Protein AF-A0A2V6YDG3-F1 (afdb_monomer)

Foldseek 3Di:
DEFKDKDFDDDPDDPFFQAKFKDKQNAGQDPGQRDPRRIDIHQLLLDDFAKIWIKMWTAGPVRDIDIDDIDIDGRDYDPDQPAEFEEELPQEDLPFPRRDPNHHHNALVSVQAPDEAQYEYEYHEEHELGANDHPYAYHSRRGYEYEYDPPDAYEDANHVPQERYEQAQQRERYEYERHEYENHQAEPHEHYHNHEHYEYENYEFENHHELVYQHEPYEAENYEHYEYEHYEQEHAYA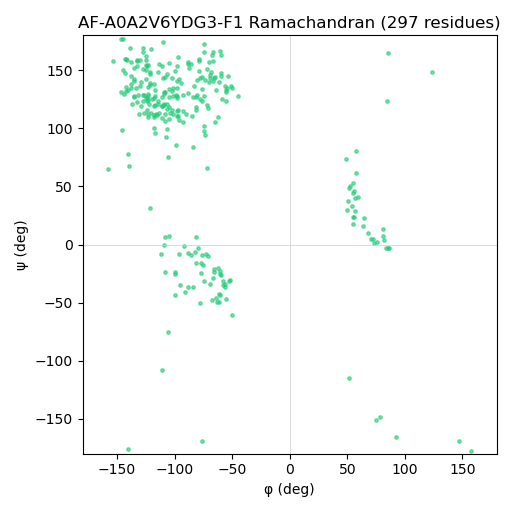LVSLGYENYEHWQNYESYEYYQYEFEAGNNYPYYFYDPDPPRDDYYSYYYDNYHYYHPSPD

Secondary structure (DSSP, 8-state):
--SEEEEEE-----TTEEEEEEEETTEE-SSPB-SSSEEEEEEGGGS-SEEEEEEEEEEETTS-EEEPPPEEEEE---S--S-EEEEETTT--TTS-SSSGGG-BS-HHHHHHH--TT-EEEEESEEET--B--SS---SSS-EEEEEPTT---EEE-TT-SEEEEE-TT--SEEEES-EEEEESSEEEEEETT--S-EEES-EEEEE--SSS---SEEEES--S-EEES-EEEEESBTTTTB--SEEEETT--S-EEES-EEEEESS-SEEES-SSTTPPP--S-EEES-EEE-S---

Nearest PDB structures (foldseek):
  4ozy-assembly1_A  TM=6.813E-01  e=6.724E-04  Pseudomonas syringae pv. tomato str. DC3000
  4nk6-assembly1_A  TM=6.281E-01  e=6.772E-03  Pseudomonas syringae pv. tomato str. DC3000
  2yn3-assembly1_C  TM=6.218E-01  e=1.652E-01  Salmonella enterica subsp. enterica serovar Typhimurium str. LT2
  2yn5-assembly1_B  TM=5.979E-01  e=2.330E-01  Salmonella enterica subsp. enterica serovar Typhimurium str. LT2
  6k0s-assembly1_A  TM=2.169E-01  e=4.143E-03  Paenibacillus glycanilyticus

pLDDT: mean 92.83, std 8.23, range [50.31, 98.88]

Radius of gyration: 19.82 Å; Cα contacts (8 Å, |Δi|>4): 959; chains: 1; bounding box: 55×36×58 Å

Sequence (299 aa):
MTGAVTLSAEVPAEPGLIGVQFKVDGYPVEALDTAIPYEIQWSAASAANGEHTVTAEARYTSGAVIQSAPLHVTVANPSTFNRTLYVDAANGDDVFDGLSPSTAWRTLDRANQSVVTGDTVVLRGTFTGQRIAPNASGTAATPIKFTSSPGTTAVLDGGSTGVAALLDRGRSYIVIERLQIQNVPGYAIEMTDGAHHNVVRDSYLTRSGTAQIYGHAVRITRASDNLAEGNQMIDIGDERANSGDSVWIADGASRNRVLDNRLTNGGHSLIQVGGDQPDDADVIGNVVANNVLSNRWAT

Mean predicted aligned error: 5.74 Å

Structure (mmCIF, N/CA/C/O backbone):
data_AF-A0A2V6YDG3-F1
#
_entry.id   AF-A0A2V6YDG3-F1
#
loop_
_atom_site.group_PDB
_atom_site.id
_atom_site.type_symbol
_atom_site.label_atom_id
_atom_site.label_alt_id
_atom_site.label_comp_id
_atom_site.label_asym_id
_atom_site.label_entity_id
_atom_site.label_seq_id
_atom_site.pdbx_PDB_ins_code
_atom_site.Cartn_x
_atom_site.Cartn_y
_atom_site.Cartn_z
_atom_site.occupancy
_atom_site.B_iso_or_equiv
_atom_site.auth_seq_id
_atom_site.auth_comp_id
_atom_site.auth_asym_id
_atom_site.auth_atom_id
_atom_site.pdbx_PDB_model_num
ATOM 1 N N . MET A 1 1 ? 4.480 13.812 16.230 1.00 61.97 1 MET A N 1
ATOM 2 C CA . MET A 1 1 ? 4.541 12.375 16.545 1.00 61.97 1 MET A CA 1
ATOM 3 C C . MET A 1 1 ? 5.158 11.641 15.373 1.00 61.97 1 MET A C 1
ATOM 5 O O . MET A 1 1 ? 4.908 12.005 14.229 1.00 61.97 1 MET A O 1
ATOM 9 N N . THR A 1 2 ? 5.981 10.648 15.680 1.00 62.22 2 THR A N 1
ATOM 10 C CA . THR A 1 2 ? 6.678 9.774 14.731 1.00 62.22 2 THR A CA 1
ATOM 11 C C . THR A 1 2 ? 6.548 8.349 15.235 1.00 62.22 2 THR A C 1
ATOM 13 O O . THR A 1 2 ? 6.720 8.128 16.432 1.00 62.22 2 THR A O 1
ATOM 16 N N . GLY A 1 3 ? 6.349 7.391 14.337 1.00 67.25 3 GLY A N 1
ATOM 17 C CA . GLY A 1 3 ? 6.419 5.977 14.684 1.00 67.25 3 GLY A CA 1
ATOM 18 C C . GLY A 1 3 ? 5.217 5.447 15.472 1.00 67.25 3 GLY A C 1
ATOM 19 O O . GLY A 1 3 ? 4.102 5.926 15.281 1.00 67.25 3 GLY A O 1
ATOM 20 N N . ALA A 1 4 ? 5.435 4.427 16.310 1.00 75.19 4 ALA A N 1
ATOM 21 C CA . ALA A 1 4 ? 4.386 3.830 17.135 1.00 75.19 4 ALA A CA 1
ATOM 22 C C . ALA A 1 4 ? 4.027 4.754 18.309 1.00 75.19 4 ALA A C 1
ATOM 24 O O . ALA A 1 4 ? 4.907 5.200 19.047 1.00 75.19 4 ALA A O 1
ATOM 25 N N . VAL A 1 5 ? 2.739 5.038 18.467 1.00 83.69 5 VAL A N 1
ATOM 26 C CA . VAL A 1 5 ? 2.178 5.882 19.521 1.00 83.69 5 VAL A CA 1
ATOM 27 C C . VAL A 1 5 ? 1.151 5.059 20.287 1.00 83.69 5 VAL A C 1
ATOM 29 O O . VAL A 1 5 ? 0.197 4.559 19.692 1.00 83.69 5 VAL A O 1
ATOM 32 N N . THR A 1 6 ? 1.315 4.953 21.606 1.00 90.31 6 THR A N 1
ATOM 33 C CA . THR A 1 6 ? 0.266 4.401 22.468 1.00 90.31 6 THR A CA 1
ATOM 34 C C . THR A 1 6 ? -0.874 5.407 22.566 1.00 90.31 6 THR A C 1
ATOM 36 O O . THR A 1 6 ? -0.670 6.531 23.032 1.00 90.31 6 THR A O 1
ATOM 39 N N . LEU A 1 7 ? -2.068 5.007 22.139 1.00 92.50 7 LEU A N 1
ATOM 40 C CA . LEU A 1 7 ? -3.300 5.733 22.428 1.00 92.50 7 LEU A CA 1
ATOM 41 C C . LEU A 1 7 ? -3.959 5.060 23.624 1.00 92.50 7 LEU A C 1
ATOM 43 O O . LEU A 1 7 ? -4.173 3.854 23.582 1.00 92.50 7 LEU A O 1
ATOM 47 N N . SER A 1 8 ? -4.272 5.826 24.666 1.00 94.50 8 SER A N 1
ATOM 48 C CA . SER A 1 8 ? -4.940 5.322 25.864 1.00 94.50 8 SER A CA 1
ATOM 49 C C . SER A 1 8 ? -6.218 6.101 26.154 1.00 94.50 8 SER A C 1
ATOM 51 O O . SER A 1 8 ? -6.344 7.280 25.807 1.00 94.50 8 SER A O 1
ATOM 53 N N . ALA A 1 9 ? -7.186 5.427 26.771 1.00 94.88 9 ALA A N 1
ATOM 54 C CA . ALA A 1 9 ? -8.435 6.035 27.201 1.00 94.88 9 ALA A CA 1
ATOM 55 C C . ALA A 1 9 ? -8.796 5.574 28.613 1.00 94.88 9 ALA A C 1
ATOM 57 O O . ALA A 1 9 ? -8.903 4.381 28.895 1.00 94.88 9 ALA A O 1
ATOM 58 N N . GLU A 1 10 ? -9.048 6.533 29.498 1.00 92.31 10 GLU A N 1
ATOM 59 C CA . GLU A 1 10 ? -9.620 6.254 30.809 1.00 92.31 10 GLU A CA 1
ATOM 60 C C . GLU A 1 10 ? -11.142 6.320 30.710 1.00 92.31 10 GLU A C 1
ATOM 62 O O . GLU A 1 10 ? -11.724 7.384 30.488 1.00 92.31 10 GLU A O 1
ATOM 67 N N . VAL A 1 11 ? -11.791 5.168 30.869 1.00 89.75 11 VAL A N 1
ATOM 68 C CA . VAL A 1 11 ? -13.251 5.068 30.907 1.00 89.75 11 VAL A CA 1
ATOM 69 C C . VAL A 1 11 ? -13.660 4.600 32.301 1.00 89.75 11 VAL A C 1
ATOM 71 O O . VAL A 1 11 ? -13.221 3.524 32.719 1.00 89.75 11 VAL A O 1
ATOM 74 N N . PRO A 1 12 ? -14.474 5.377 33.042 1.00 85.19 12 PRO A N 1
ATOM 75 C CA . PRO A 1 12 ? -15.022 4.932 34.317 1.00 85.19 12 PRO A CA 1
ATOM 76 C C . PRO A 1 12 ? -15.736 3.588 34.166 1.00 85.19 12 PRO A C 1
ATOM 78 O O . PRO A 1 12 ? -16.351 3.309 33.135 1.00 85.19 12 PRO A O 1
ATOM 81 N N . ALA A 1 13 ? -15.650 2.744 35.193 1.00 79.56 13 ALA A N 1
ATOM 82 C CA . ALA A 1 13 ? -16.345 1.465 35.189 1.00 79.56 13 ALA A CA 1
ATOM 83 C C . ALA A 1 13 ? -17.863 1.702 35.187 1.00 79.56 13 ALA A C 1
ATOM 85 O O . ALA A 1 13 ? -18.441 2.062 36.209 1.00 79.56 13 ALA A O 1
ATOM 86 N N . GLU A 1 14 ? -18.493 1.478 34.037 1.00 84.62 14 GLU A N 1
ATOM 87 C CA . GLU A 1 14 ? -19.918 1.708 33.815 1.00 84.62 14 GLU A CA 1
ATOM 88 C C . GLU A 1 14 ? -20.601 0.417 33.333 1.00 84.62 14 GLU A C 1
ATOM 90 O O . GLU A 1 14 ? -20.067 -0.277 32.457 1.00 84.62 14 GLU A O 1
ATOM 95 N N . PRO A 1 15 ? -21.787 0.063 33.865 1.00 88.81 15 PRO A N 1
ATOM 96 C CA . PRO A 1 15 ? -22.533 -1.100 33.404 1.00 88.81 15 PRO A CA 1
ATOM 97 C C . PRO A 1 15 ? -22.803 -1.062 31.895 1.00 88.81 15 PRO A C 1
ATOM 99 O O . PRO A 1 15 ? -23.279 -0.068 31.350 1.00 88.81 15 PRO A O 1
ATOM 102 N N . GLY A 1 16 ? -22.545 -2.183 31.220 1.00 91.25 16 GLY A N 1
ATOM 103 C CA . GLY A 1 16 ? -22.833 -2.338 29.794 1.00 91.25 16 GLY A CA 1
ATOM 104 C C . GLY A 1 16 ? -21.785 -1.748 28.850 1.00 91.25 16 GLY A C 1
ATOM 105 O O . GLY A 1 16 ? -22.010 -1.807 27.646 1.00 91.25 16 GLY A O 1
ATOM 106 N N . LEU A 1 17 ? -20.660 -1.216 29.342 1.00 94.62 17 LEU A N 1
ATOM 107 C CA . LEU A 1 17 ? -19.505 -0.883 28.500 1.00 94.62 17 LEU A CA 1
ATOM 108 C C . LEU A 1 17 ? -19.003 -2.152 27.788 1.00 94.62 17 LEU A C 1
ATOM 110 O O . LEU A 1 17 ? -18.721 -3.154 28.443 1.00 94.62 17 LEU A O 1
ATOM 114 N N . ILE A 1 18 ? -18.909 -2.112 26.457 1.00 94.88 18 ILE A N 1
ATOM 115 C CA . ILE A 1 18 ? -18.394 -3.228 25.643 1.00 94.88 18 ILE A CA 1
ATOM 116 C C . ILE A 1 18 ? -16.934 -3.037 25.231 1.00 94.88 18 ILE A C 1
ATOM 118 O O . ILE A 1 18 ? -16.259 -4.021 24.953 1.00 94.88 18 ILE A O 1
ATOM 122 N N . GLY A 1 19 ? -16.450 -1.795 25.186 1.00 95.12 19 GLY A N 1
ATOM 123 C CA . GLY A 1 19 ? -15.073 -1.480 24.822 1.00 95.12 19 GLY A CA 1
ATOM 124 C C . GLY A 1 19 ? -14.898 -0.052 24.313 1.00 95.12 19 GLY A C 1
ATOM 125 O O . GLY A 1 19 ? -15.857 0.729 24.258 1.00 95.12 19 GLY A O 1
ATOM 126 N N . VAL A 1 20 ? -13.669 0.268 23.917 1.00 96.81 20 VAL A N 1
ATOM 127 C CA . VAL A 1 20 ? -13.254 1.574 23.401 1.00 96.81 20 VAL A CA 1
ATOM 128 C C . VAL A 1 20 ? -12.779 1.447 21.960 1.00 96.81 20 VAL A C 1
ATOM 130 O O . VAL A 1 20 ? -11.922 0.634 21.633 1.00 96.81 20 VAL A O 1
ATOM 133 N N . GLN A 1 21 ? -13.333 2.268 21.072 1.00 95.94 21 GLN A N 1
ATOM 134 C CA . GLN A 1 21 ? -12.860 2.392 19.699 1.00 95.94 21 GLN A CA 1
ATOM 135 C C . GLN A 1 21 ? -12.020 3.661 19.570 1.00 95.94 21 GLN A C 1
ATOM 137 O O . GLN A 1 21 ? -12.552 4.770 19.627 1.00 95.94 21 GLN A O 1
ATOM 142 N N . PHE A 1 22 ? -10.721 3.503 19.339 1.00 95.31 22 PHE A N 1
ATOM 143 C CA . PHE A 1 22 ? -9.842 4.619 18.998 1.00 95.31 22 PHE A CA 1
ATOM 144 C C . PHE A 1 22 ? -9.968 4.980 17.521 1.00 95.31 22 PHE A C 1
ATOM 146 O O . PHE A 1 22 ? -10.097 4.099 16.658 1.00 95.31 22 PHE A O 1
ATOM 153 N N . LYS A 1 23 ? -9.932 6.285 17.241 1.00 93.44 23 LYS A N 1
ATOM 154 C CA . LYS A 1 23 ? -10.082 6.853 15.905 1.00 93.44 23 LYS A CA 1
ATOM 155 C C . LYS A 1 23 ? -9.054 7.946 15.634 1.00 93.44 23 LYS A C 1
ATOM 157 O O . LYS A 1 23 ? -8.790 8.775 16.503 1.00 93.44 23 LYS A O 1
ATOM 162 N N . VAL A 1 24 ? -8.555 7.986 14.402 1.00 91.56 24 VAL A N 1
ATOM 163 C CA . VAL A 1 24 ? -7.717 9.061 13.850 1.00 91.56 24 VAL A CA 1
ATOM 164 C C . VAL A 1 24 ? -8.456 9.654 12.656 1.00 91.56 24 VAL A C 1
ATOM 166 O O . VAL A 1 24 ? -8.893 8.924 11.770 1.00 91.56 24 VAL A O 1
ATOM 169 N N . ASP A 1 25 ? -8.660 10.968 12.676 1.00 90.75 25 ASP A N 1
ATOM 170 C CA . ASP A 1 25 ? -9.441 11.733 11.694 1.00 90.75 25 ASP A CA 1
ATOM 171 C C . ASP A 1 25 ? -10.864 11.190 11.493 1.00 90.75 25 ASP A C 1
ATOM 173 O O . ASP A 1 25 ? -11.435 11.228 10.407 1.00 90.75 25 ASP A O 1
ATOM 177 N N . GLY A 1 26 ? -11.443 10.657 12.573 1.00 89.75 26 GLY A N 1
ATOM 178 C CA . GLY A 1 26 ? -12.771 10.040 12.574 1.00 89.75 26 GLY A CA 1
ATOM 179 C C . GLY A 1 26 ? -12.799 8.576 12.119 1.00 89.75 26 GLY A C 1
ATOM 180 O O . GLY A 1 26 ? -13.853 7.939 12.214 1.00 89.75 26 GLY A O 1
ATOM 181 N N . TYR A 1 27 ? -11.665 8.007 11.701 1.00 88.94 27 TYR A N 1
ATOM 182 C CA . TYR A 1 27 ? -11.571 6.638 11.193 1.00 88.94 27 TYR A CA 1
ATOM 183 C C . TYR A 1 27 ? -11.014 5.663 12.241 1.00 88.94 27 TYR A C 1
ATOM 185 O O . TYR A 1 27 ? -10.021 5.995 12.890 1.00 88.94 27 TYR A O 1
ATOM 193 N N . PRO A 1 28 ? -11.615 4.467 12.419 1.00 89.94 28 PRO A N 1
ATOM 194 C CA . PRO A 1 28 ? -11.104 3.439 13.327 1.00 89.94 28 PRO A CA 1
ATOM 195 C C . PRO A 1 28 ? -9.645 3.071 13.036 1.00 89.94 28 PRO A C 1
ATOM 197 O O . PRO A 1 28 ? -9.286 2.873 11.878 1.00 89.94 28 PRO A O 1
ATOM 200 N N . VAL A 1 29 ? -8.826 2.970 14.086 1.00 86.25 29 VAL A N 1
ATOM 201 C CA . VAL A 1 29 ? -7.403 2.599 13.966 1.00 86.25 29 VAL A CA 1
ATOM 202 C C . VAL A 1 29 ? -7.185 1.090 14.073 1.00 86.25 29 VAL A C 1
ATOM 204 O O . VAL A 1 29 ? -6.382 0.542 13.332 1.00 86.25 29 VAL A O 1
ATOM 207 N N . GLU A 1 30 ? -7.901 0.434 14.986 1.00 85.56 30 GLU A N 1
ATOM 208 C CA . GLU A 1 30 ? -7.879 -1.017 15.206 1.00 85.56 30 GLU A CA 1
ATOM 209 C C . GLU A 1 30 ? -9.301 -1.526 15.485 1.00 85.56 30 GLU A C 1
ATOM 211 O O . GLU A 1 30 ? -10.275 -0.770 15.397 1.00 85.56 30 GLU A O 1
ATOM 216 N N . ALA A 1 31 ? -9.447 -2.819 15.783 1.00 87.00 31 ALA A N 1
ATOM 217 C CA . ALA A 1 31 ? -10.701 -3.359 16.295 1.00 87.00 31 ALA A CA 1
ATOM 218 C C . ALA A 1 31 ? -11.089 -2.697 17.631 1.00 87.00 31 ALA A C 1
ATOM 220 O O . ALA A 1 31 ? -10.283 -2.019 18.266 1.00 87.00 31 ALA A O 1
ATOM 221 N N . LEU A 1 32 ? -12.340 -2.899 18.050 1.00 91.69 32 LEU A N 1
ATOM 222 C CA . LEU A 1 32 ? -12.809 -2.447 19.356 1.00 91.69 32 LEU A CA 1
ATOM 223 C C . LEU A 1 32 ? -11.909 -3.024 20.458 1.00 91.69 32 LEU A C 1
ATOM 225 O O . LEU A 1 32 ? -11.785 -4.244 20.561 1.00 91.69 32 LEU A O 1
ATOM 229 N N . ASP A 1 33 ? -11.325 -2.159 21.283 1.00 94.88 33 ASP A N 1
ATOM 230 C CA . ASP A 1 33 ? -10.518 -2.582 22.419 1.00 94.88 33 ASP A CA 1
ATOM 231 C C . ASP A 1 33 ? -11.429 -2.941 23.594 1.00 94.88 33 ASP A C 1
ATOM 233 O O . ASP A 1 33 ? -12.174 -2.106 24.114 1.00 94.88 33 ASP A O 1
ATOM 237 N N . THR A 1 34 ? -11.403 -4.210 23.988 1.00 94.19 34 THR A N 1
ATOM 238 C CA . THR A 1 34 ? -12.245 -4.760 25.054 1.00 94.19 34 THR A CA 1
ATOM 239 C C . THR A 1 34 ? -11.453 -5.075 26.325 1.00 94.19 34 THR A C 1
ATOM 241 O O . THR A 1 34 ? -12.002 -5.699 27.234 1.00 94.19 34 THR A O 1
ATOM 244 N N . ALA A 1 35 ? -10.166 -4.714 26.392 1.00 91.56 35 ALA A N 1
ATOM 245 C CA . ALA A 1 35 ? -9.286 -5.024 27.515 1.00 91.56 35 ALA A CA 1
ATOM 246 C C . ALA A 1 35 ? -8.932 -3.764 28.319 1.00 91.56 35 ALA A C 1
ATOM 248 O O . ALA A 1 35 ? -8.749 -2.689 27.770 1.00 91.56 35 ALA A O 1
ATOM 249 N N . ILE A 1 36 ? -8.834 -3.902 29.645 1.00 89.31 36 ILE A N 1
ATOM 250 C CA . ILE A 1 36 ? -8.393 -2.824 30.542 1.00 89.31 36 ILE A CA 1
ATOM 251 C C . ILE A 1 36 ? -6.928 -3.103 30.936 1.00 89.31 36 ILE A C 1
ATOM 253 O O . ILE A 1 36 ? -6.650 -4.225 31.373 1.00 89.31 36 ILE A O 1
ATOM 257 N N . PRO A 1 37 ? -6.002 -2.124 30.858 1.00 93.31 37 PRO A N 1
ATOM 258 C CA . PRO A 1 37 ? -6.218 -0.738 30.425 1.00 93.31 37 PRO A CA 1
ATOM 259 C C . PRO A 1 37 ? -6.529 -0.639 28.923 1.00 93.31 37 PRO A C 1
ATOM 261 O O . PRO A 1 37 ? -5.957 -1.397 28.147 1.00 93.31 37 PRO A O 1
ATOM 264 N N . TYR A 1 38 ? -7.426 0.287 28.544 1.00 95.38 38 TYR A N 1
ATOM 265 C CA . TYR A 1 38 ? -7.787 0.501 27.139 1.00 95.38 38 TYR A CA 1
ATOM 266 C C . TYR A 1 38 ? -6.654 1.239 26.429 1.00 95.38 38 TYR A C 1
ATOM 268 O O . TYR A 1 38 ? -6.493 2.454 26.610 1.00 95.38 38 TYR A O 1
ATOM 276 N N . GLU A 1 39 ? -5.859 0.499 25.665 1.00 94.75 39 GLU A N 1
ATOM 277 C CA . GLU A 1 39 ? -4.644 0.967 25.013 1.00 94.75 39 GLU A CA 1
ATOM 278 C C . GLU A 1 39 ? -4.426 0.270 23.668 1.00 94.75 39 GLU A C 1
ATOM 280 O O . GLU A 1 39 ? -4.415 -0.957 23.583 1.00 94.75 39 GLU A O 1
ATOM 285 N N . ILE A 1 40 ? -4.149 1.055 22.624 1.00 90.50 40 ILE A N 1
ATOM 286 C CA . ILE A 1 40 ? -3.744 0.524 21.314 1.00 90.50 40 ILE A CA 1
ATOM 287 C C . ILE A 1 40 ? -2.421 1.117 20.842 1.00 90.50 40 ILE A C 1
ATOM 289 O O . ILE A 1 40 ? -2.018 2.210 21.252 1.00 90.50 40 ILE A O 1
ATOM 293 N N . GLN A 1 41 ? -1.762 0.410 19.923 1.00 86.81 41 GLN A N 1
ATOM 294 C CA . GLN A 1 41 ? -0.586 0.909 19.217 1.00 86.81 41 GLN A CA 1
ATOM 295 C C . GLN A 1 41 ? -0.996 1.490 17.865 1.00 86.81 41 GLN A C 1
ATOM 297 O O . GLN A 1 41 ? -1.280 0.768 16.918 1.00 86.81 41 GLN A O 1
ATOM 302 N N . TRP A 1 42 ? -0.971 2.815 17.737 1.00 85.81 42 TRP A N 1
ATOM 303 C CA . TRP A 1 42 ? -1.166 3.469 16.448 1.00 85.81 42 TRP A CA 1
ATOM 304 C C . TRP A 1 42 ? 0.173 3.725 15.755 1.00 85.81 42 TRP A C 1
ATOM 306 O O . TRP A 1 42 ? 1.076 4.341 16.320 1.00 85.81 42 TRP A O 1
ATOM 316 N N . SER A 1 43 ? 0.307 3.307 14.495 1.00 79.00 43 SER A N 1
ATOM 317 C CA . SER A 1 43 ? 1.437 3.718 13.660 1.00 79.00 43 SER A CA 1
ATOM 318 C C . SER A 1 43 ? 1.163 5.064 12.994 1.00 79.00 43 SER A C 1
ATOM 320 O O . SER A 1 43 ? 0.395 5.137 12.033 1.00 79.00 43 SER A O 1
ATOM 322 N N . ALA A 1 44 ? 1.874 6.114 13.408 1.00 77.31 44 ALA A N 1
ATOM 323 C CA . ALA A 1 44 ? 1.824 7.416 12.740 1.00 77.31 44 ALA A CA 1
ATOM 324 C C . ALA A 1 44 ? 2.318 7.360 11.275 1.00 77.31 44 ALA A C 1
ATOM 326 O O . ALA A 1 44 ? 1.949 8.209 10.465 1.00 77.31 44 ALA A O 1
ATOM 327 N N . ALA A 1 45 ? 3.091 6.329 10.900 1.00 69.19 45 ALA A N 1
ATOM 328 C CA . ALA A 1 45 ? 3.529 6.111 9.518 1.00 69.19 45 ALA A CA 1
ATOM 329 C C . ALA A 1 45 ? 2.372 5.786 8.558 1.00 69.19 45 ALA A C 1
ATOM 331 O O . ALA A 1 45 ? 2.503 5.986 7.352 1.00 69.19 45 ALA A O 1
ATOM 332 N N . SER A 1 46 ? 1.242 5.317 9.097 1.00 67.38 46 SER A N 1
ATOM 333 C CA . SER A 1 46 ? 0.002 5.076 8.353 1.00 67.38 46 SER A CA 1
ATOM 334 C C . SER A 1 46 ? -0.838 6.340 8.120 1.00 67.38 46 SER A C 1
ATOM 336 O O . SER A 1 46 ? -1.973 6.233 7.659 1.00 67.38 46 SER A O 1
ATOM 338 N N . ALA A 1 47 ? -0.327 7.521 8.477 1.00 76.38 47 ALA A N 1
ATOM 339 C CA . ALA A 1 47 ? -0.966 8.813 8.252 1.00 76.38 47 ALA A CA 1
ATOM 340 C C . ALA A 1 47 ? -0.030 9.756 7.480 1.00 76.38 47 ALA A C 1
ATOM 342 O O . ALA A 1 47 ? 1.201 9.621 7.524 1.00 76.38 47 ALA A O 1
ATOM 343 N N . ALA A 1 48 ? -0.612 10.714 6.758 1.00 74.19 48 ALA A N 1
ATOM 344 C CA . ALA A 1 48 ? 0.132 11.797 6.126 1.00 74.19 48 ALA A CA 1
ATOM 345 C C . ALA A 1 48 ? 0.903 12.635 7.168 1.00 74.19 48 ALA A C 1
ATOM 347 O O . ALA A 1 48 ? 0.651 12.570 8.365 1.00 74.19 48 ALA A O 1
ATOM 348 N N . ASN A 1 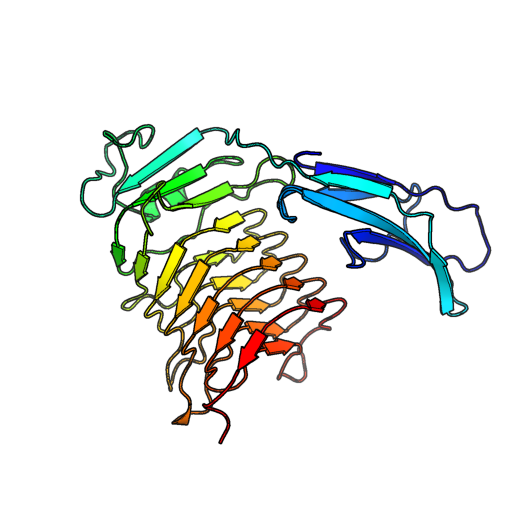49 ? 1.883 13.424 6.726 1.00 79.56 49 ASN A N 1
ATOM 349 C CA . ASN A 1 49 ? 2.465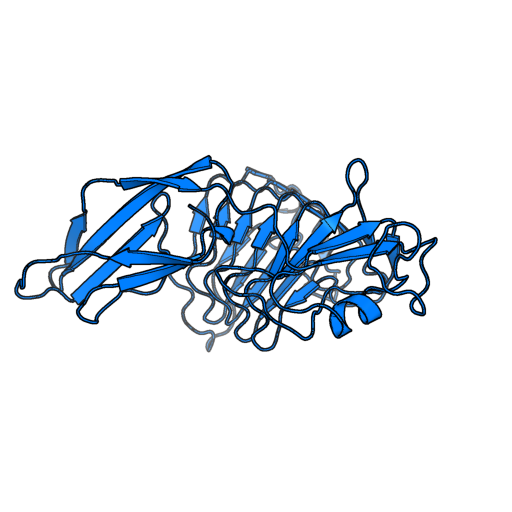 14.439 7.605 1.00 79.56 49 ASN A CA 1
ATOM 350 C C . ASN A 1 49 ? 1.499 15.622 7.699 1.00 79.56 49 ASN A C 1
ATOM 352 O O . ASN A 1 49 ? 1.035 16.107 6.669 1.00 79.56 49 ASN A O 1
ATOM 356 N N . GLY A 1 50 ? 1.251 16.130 8.902 1.00 84.69 50 GLY A N 1
ATOM 357 C CA . GLY A 1 50 ? 0.286 17.203 9.111 1.00 84.69 50 GLY A CA 1
ATOM 358 C C . GLY A 1 50 ? -0.424 17.110 10.452 1.00 84.69 50 GLY A C 1
ATOM 359 O O . GLY A 1 50 ? -0.005 16.379 11.346 1.00 84.69 50 GLY A O 1
ATOM 360 N N . GLU A 1 51 ? -1.470 17.910 10.613 1.00 90.06 51 GLU A N 1
ATOM 361 C CA . GLU A 1 51 ? -2.341 17.863 11.784 1.00 90.06 51 GLU A CA 1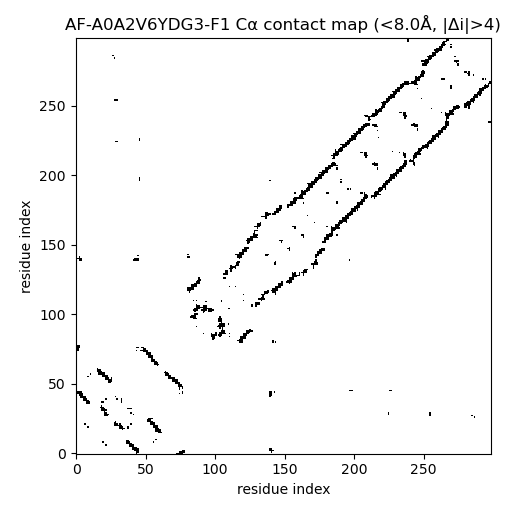
ATOM 362 C C . GLU A 1 51 ? -3.403 16.770 11.615 1.00 90.06 51 GLU A C 1
ATOM 364 O O . GLU A 1 51 ? -4.002 16.646 10.551 1.00 90.06 51 GLU A O 1
ATOM 369 N N . HIS A 1 52 ? -3.631 16.005 12.680 1.00 91.56 52 HIS A N 1
ATOM 370 C CA . HIS A 1 52 ? -4.614 14.933 12.771 1.00 91.56 52 HIS A CA 1
ATOM 371 C C . HIS A 1 52 ? -5.411 15.064 14.068 1.00 91.56 52 HIS A C 1
ATOM 373 O O . HIS A 1 52 ? -4.920 15.593 15.071 1.00 91.56 52 HIS A O 1
ATOM 379 N N . THR A 1 53 ? -6.637 14.550 14.067 1.00 94.56 53 THR A N 1
ATOM 380 C CA . THR A 1 53 ? -7.518 14.557 15.241 1.00 94.56 53 THR A CA 1
ATOM 381 C C . THR A 1 53 ? -7.719 13.146 15.774 1.00 94.56 53 THR A C 1
ATOM 383 O O . THR A 1 53 ? -8.277 12.290 15.093 1.00 94.56 53 THR A O 1
ATOM 386 N N . VAL A 1 54 ? -7.314 12.908 17.019 1.00 96.31 54 VAL A N 1
ATOM 387 C CA . VAL A 1 54 ? -7.518 11.640 17.724 1.00 96.31 54 VAL A CA 1
ATOM 388 C C . VAL A 1 54 ? -8.740 11.741 18.631 1.00 96.31 54 VAL A C 1
ATOM 390 O O . VAL A 1 54 ? -8.905 12.715 19.366 1.00 96.31 54 VAL A O 1
ATOM 393 N N . THR A 1 55 ? -9.595 10.723 18.596 1.00 96.69 55 THR A N 1
ATOM 394 C CA . THR A 1 55 ? -10.745 10.575 19.502 1.00 96.69 55 THR A CA 1
ATOM 395 C C . THR A 1 55 ? -10.865 9.129 19.974 1.00 96.69 55 THR A C 1
ATOM 397 O O . THR A 1 55 ? -10.378 8.207 19.319 1.00 96.69 55 THR A O 1
ATOM 400 N N . ALA A 1 56 ? -11.527 8.931 21.111 1.00 96.81 56 ALA A N 1
ATOM 401 C CA . ALA A 1 56 ? -11.926 7.621 21.604 1.00 96.81 56 ALA A CA 1
ATOM 402 C C . ALA A 1 56 ? -13.449 7.575 21.779 1.00 96.81 56 ALA A C 1
ATOM 404 O O . ALA A 1 56 ? -14.056 8.536 22.253 1.00 96.81 56 ALA A O 1
ATOM 405 N N . GLU A 1 57 ? -14.064 6.459 21.400 1.00 96.31 57 GLU A N 1
ATOM 406 C CA . GLU A 1 57 ? -15.492 6.196 21.571 1.00 96.31 57 GLU A CA 1
ATOM 407 C C . GLU A 1 57 ? -15.705 5.013 22.516 1.00 96.31 57 GLU A C 1
ATOM 409 O O . GLU A 1 57 ? -15.424 3.872 22.150 1.00 96.31 57 GLU A O 1
ATOM 414 N N . ALA A 1 58 ? -16.253 5.266 23.704 1.00 96.25 58 ALA A N 1
ATOM 415 C CA . ALA A 1 58 ? -16.765 4.216 24.577 1.00 96.25 58 ALA A CA 1
ATOM 416 C C . ALA A 1 58 ? -18.111 3.725 24.033 1.00 96.25 58 ALA A C 1
ATOM 418 O O . ALA A 1 58 ? -19.039 4.517 23.835 1.00 96.25 58 ALA A O 1
ATOM 419 N N . ARG A 1 59 ? -18.220 2.421 23.774 1.00 95.44 59 ARG A N 1
ATOM 420 C CA . ARG A 1 59 ? -19.431 1.798 23.226 1.00 95.44 59 ARG A CA 1
ATOM 421 C C . ARG A 1 59 ? -20.126 0.963 24.286 1.00 95.44 59 ARG A C 1
ATOM 423 O O . ARG A 1 59 ? -19.461 0.307 25.083 1.00 95.44 59 ARG A O 1
ATOM 430 N N . TYR A 1 60 ? -21.455 0.943 24.259 1.00 94.94 60 TYR A N 1
ATOM 431 C CA . TYR A 1 60 ? -22.273 0.237 25.246 1.00 94.94 60 TYR A CA 1
ATOM 432 C C . TYR A 1 60 ? -23.217 -0.781 24.598 1.00 94.94 60 TYR A C 1
ATOM 434 O O . TYR A 1 60 ? -23.648 -0.606 23.459 1.00 94.94 60 TYR A O 1
ATOM 442 N N . THR A 1 61 ? -23.614 -1.814 25.347 1.00 94.75 61 THR A N 1
ATOM 443 C CA . THR A 1 61 ? -24.607 -2.822 24.922 1.00 94.75 61 THR A CA 1
ATOM 444 C C . THR A 1 61 ? -25.976 -2.222 24.606 1.00 94.75 61 THR A C 1
ATOM 446 O O . THR A 1 61 ? -26.744 -2.807 23.849 1.00 94.75 61 THR A O 1
ATOM 449 N N . SER A 1 62 ? -26.285 -1.046 25.160 1.00 93.75 62 SER A N 1
ATOM 450 C CA . SER A 1 62 ? -27.493 -0.273 24.853 1.00 93.75 62 SER A CA 1
ATOM 451 C C . SER A 1 62 ? -27.477 0.359 23.455 1.00 93.75 62 SER A C 1
ATOM 453 O O . SER A 1 62 ? -28.489 0.912 23.032 1.00 93.75 62 SER A O 1
ATOM 455 N N . GLY A 1 63 ? -26.335 0.321 22.758 1.00 92.56 63 GLY A N 1
ATOM 456 C CA . GLY A 1 63 ? -26.084 1.055 21.517 1.00 92.56 63 GLY A CA 1
ATOM 457 C C . GLY A 1 63 ? -25.597 2.491 21.735 1.00 92.56 63 GLY A C 1
ATOM 458 O O . GLY A 1 63 ? -25.286 3.175 20.762 1.00 92.56 63 GLY A O 1
ATOM 459 N N . ALA A 1 64 ? -25.504 2.960 22.987 1.00 93.88 64 ALA A N 1
ATOM 460 C CA . ALA A 1 64 ? -24.957 4.279 23.289 1.00 93.88 64 ALA A CA 1
ATOM 461 C C . ALA A 1 64 ? -23.463 4.362 22.927 1.00 93.88 64 ALA A C 1
ATOM 463 O O . ALA A 1 64 ? -22.707 3.403 23.111 1.00 93.88 64 ALA A O 1
ATOM 464 N N . VAL A 1 65 ? -23.047 5.533 22.442 1.00 94.88 65 VAL A N 1
ATOM 465 C CA . VAL A 1 65 ? -21.651 5.872 22.145 1.00 94.88 65 VAL A CA 1
ATOM 466 C C . VAL A 1 65 ? -21.321 7.184 22.844 1.00 94.88 65 VAL A C 1
ATOM 468 O O . VAL A 1 65 ? -22.004 8.185 22.630 1.00 94.88 65 VAL A O 1
ATOM 471 N N . ILE A 1 66 ? -20.285 7.176 23.681 1.00 94.75 66 ILE A N 1
ATOM 472 C CA . ILE A 1 66 ? -19.761 8.374 24.341 1.00 94.75 66 ILE A CA 1
ATOM 473 C C . ILE A 1 66 ? -18.386 8.664 23.749 1.00 94.75 66 ILE A C 1
ATOM 475 O O . ILE A 1 66 ? -17.485 7.832 23.835 1.00 94.75 66 ILE A O 1
ATOM 479 N N . GLN A 1 67 ? -18.230 9.837 23.137 1.00 95.81 67 GLN A N 1
ATOM 480 C CA . GLN A 1 67 ? -16.974 10.261 22.521 1.00 95.81 67 GLN A CA 1
ATOM 481 C C . GLN A 1 67 ? -16.165 11.144 23.479 1.00 95.81 67 GLN A C 1
ATOM 483 O O . GLN A 1 67 ? -16.723 11.986 24.184 1.00 95.81 67 GLN A O 1
ATOM 488 N N . SER A 1 68 ? -14.844 10.982 23.470 1.00 96.62 68 SER A N 1
ATOM 489 C CA . SER A 1 68 ? -13.914 11.871 24.160 1.00 96.62 68 SER A CA 1
ATOM 490 C C . SER A 1 68 ? -13.897 13.279 23.549 1.00 96.62 68 SER A C 1
ATOM 492 O O . SER A 1 68 ? -14.314 13.503 22.407 1.00 96.62 68 SER A O 1
ATOM 494 N N . ALA A 1 69 ? -13.312 14.231 24.279 1.00 95.38 69 ALA A N 1
ATOM 495 C CA . ALA A 1 69 ? -12.813 15.451 23.654 1.00 95.38 69 ALA A CA 1
ATOM 496 C C . ALA A 1 69 ? -11.747 15.101 22.587 1.00 95.38 69 ALA A C 1
ATOM 498 O O . ALA A 1 69 ? -11.028 14.107 22.757 1.00 95.38 69 ALA A O 1
ATOM 499 N N . PRO A 1 70 ? -11.644 15.877 21.493 1.00 96.50 70 PRO A N 1
ATOM 500 C CA . PRO A 1 70 ? -10.624 15.657 20.477 1.00 96.50 70 PRO A CA 1
ATOM 501 C C . PRO A 1 70 ? -9.232 16.015 21.005 1.00 96.50 70 PRO A C 1
ATOM 503 O O . PRO A 1 70 ? -9.046 17.031 21.676 1.00 96.50 70 PRO A O 1
ATOM 506 N N . LEU A 1 71 ? -8.248 15.192 20.651 1.00 95.06 71 LEU A N 1
ATOM 507 C CA . LEU A 1 71 ? -6.832 15.477 20.831 1.00 95.06 71 LEU A CA 1
ATOM 508 C C . LEU A 1 71 ? -6.217 15.798 19.467 1.00 95.06 71 LEU A C 1
ATOM 510 O O . LEU A 1 71 ? -6.167 14.942 18.586 1.00 95.06 71 LEU A O 1
ATOM 514 N N . HIS A 1 72 ? -5.722 17.021 19.301 1.00 93.06 72 HIS A N 1
ATOM 515 C CA . HIS A 1 72 ? -5.013 17.425 18.090 1.00 93.06 72 HIS A CA 1
ATOM 516 C C . HIS A 1 72 ? -3.549 17.004 18.178 1.00 93.06 72 HIS A C 1
ATOM 518 O O . HIS A 1 72 ? -2.853 17.309 19.150 1.00 93.06 72 HIS A O 1
ATOM 524 N N . VAL A 1 73 ? -3.080 16.289 17.160 1.00 91.25 73 VAL A N 1
ATOM 525 C CA . VAL A 1 73 ? -1.717 15.770 17.086 1.00 91.25 73 VAL A CA 1
ATOM 526 C C . VAL A 1 73 ? -1.106 16.149 15.750 1.00 91.25 73 VAL A C 1
ATOM 528 O O . VAL A 1 73 ? -1.754 16.072 14.716 1.00 91.25 73 VAL A O 1
ATOM 531 N N . THR A 1 74 ? 0.164 16.533 15.738 1.00 87.69 74 THR A N 1
ATOM 532 C CA . THR A 1 74 ? 0.889 16.725 14.478 1.00 87.69 74 THR A CA 1
ATOM 533 C C . THR A 1 74 ? 1.700 15.474 14.178 1.00 87.69 74 THR A C 1
ATOM 535 O O . THR A 1 74 ? 2.615 15.144 14.937 1.00 87.69 74 THR A O 1
ATOM 538 N N . VAL A 1 75 ? 1.393 14.771 13.092 1.00 83.56 75 VAL A N 1
ATOM 539 C CA . VAL A 1 75 ? 2.223 13.692 12.546 1.00 83.56 75 VAL A CA 1
ATOM 540 C C . VAL A 1 75 ? 3.350 14.310 11.735 1.00 83.56 75 VAL A C 1
ATOM 542 O O . VAL A 1 75 ? 3.146 15.165 10.877 1.00 83.56 75 VAL A O 1
ATOM 545 N N . ALA A 1 76 ? 4.568 13.881 12.033 1.00 77.94 76 ALA A N 1
ATOM 546 C CA . ALA A 1 76 ? 5.767 14.338 11.356 1.00 77.94 76 ALA A CA 1
ATOM 547 C C . ALA A 1 76 ? 6.678 13.136 11.159 1.00 77.94 76 ALA A C 1
ATOM 549 O O . ALA A 1 76 ? 7.698 13.042 11.826 1.00 77.94 76 ALA A O 1
ATOM 550 N N . ASN A 1 77 ? 6.271 12.188 10.313 1.00 68.50 77 ASN A N 1
ATOM 551 C CA . ASN A 1 77 ? 6.972 10.922 10.129 1.00 68.50 77 ASN A CA 1
ATOM 552 C C . ASN A 1 77 ? 8.468 11.137 9.855 1.00 68.50 77 ASN A C 1
ATOM 554 O O . ASN A 1 77 ? 8.831 12.038 9.089 1.00 68.50 77 ASN A O 1
ATOM 558 N N . PRO A 1 78 ? 9.343 10.337 10.494 1.00 56.69 78 PRO A N 1
ATOM 559 C CA . PRO A 1 78 ? 10.770 10.590 10.452 1.00 56.69 78 PRO A CA 1
ATOM 560 C C . PRO A 1 78 ? 11.283 10.381 9.025 1.00 56.69 78 PRO A C 1
ATOM 562 O O . PRO A 1 78 ? 10.890 9.442 8.337 1.00 56.69 78 PRO A O 1
ATOM 565 N N . SER A 1 79 ? 12.203 11.235 8.581 1.00 57.38 79 SER A N 1
ATOM 566 C CA . SER A 1 79 ? 12.986 10.990 7.363 1.00 57.38 79 SER A CA 1
ATOM 567 C C . SER A 1 79 ? 14.100 9.961 7.588 1.00 57.38 79 SER A C 1
ATOM 569 O O . SER A 1 79 ? 14.749 9.541 6.632 1.00 57.38 79 SER A O 1
ATOM 571 N N . THR A 1 80 ? 14.344 9.571 8.845 1.00 50.31 80 THR A N 1
ATOM 572 C CA . THR A 1 80 ? 15.414 8.656 9.243 1.00 50.31 80 THR A CA 1
ATOM 573 C C . THR A 1 80 ? 14.964 7.214 9.073 1.00 50.31 80 THR A C 1
ATOM 575 O O . THR A 1 80 ? 14.501 6.556 10.005 1.00 50.31 80 THR A O 1
ATOM 578 N N . PHE A 1 81 ? 15.112 6.743 7.847 1.00 63.94 81 PHE A N 1
ATOM 579 C CA . PHE A 1 81 ? 15.162 5.328 7.528 1.00 63.94 81 PHE A CA 1
ATOM 580 C C . PHE A 1 81 ? 16.543 4.788 7.910 1.00 63.94 81 PHE A C 1
ATOM 582 O O . PHE A 1 81 ? 17.526 5.519 7.792 1.00 63.94 81 PHE A O 1
ATOM 589 N N . ASN A 1 82 ? 16.612 3.548 8.402 1.00 79.44 82 ASN A N 1
ATOM 590 C CA . ASN A 1 82 ? 17.839 2.919 8.897 1.00 79.44 82 ASN A CA 1
ATOM 591 C C . ASN A 1 82 ? 18.968 3.069 7.871 1.00 79.44 82 ASN A C 1
ATOM 593 O O . ASN A 1 82 ? 19.969 3.742 8.115 1.00 79.44 82 ASN A O 1
ATOM 597 N N . ARG A 1 83 ? 18.751 2.519 6.676 1.00 90.12 83 ARG A N 1
ATOM 598 C CA . ARG A 1 83 ? 19.612 2.732 5.518 1.00 90.12 83 ARG A CA 1
ATOM 599 C C . ARG A 1 83 ? 18.797 3.332 4.387 1.00 90.12 83 ARG A C 1
ATOM 601 O O . ARG A 1 83 ? 17.621 3.019 4.209 1.00 90.12 83 ARG A O 1
ATOM 608 N N . THR A 1 84 ? 19.448 4.175 3.594 1.00 94.44 84 THR A N 1
ATOM 609 C CA . THR A 1 84 ? 18.952 4.521 2.261 1.00 94.44 84 THR A CA 1
ATOM 610 C C . THR A 1 84 ? 19.693 3.652 1.259 1.00 94.44 84 THR A C 1
ATOM 612 O O . THR A 1 84 ? 20.910 3.749 1.131 1.00 94.44 84 THR A O 1
ATOM 615 N N . LEU A 1 85 ? 18.945 2.785 0.593 1.00 97.12 85 LEU A N 1
ATOM 616 C CA . LEU A 1 85 ? 19.402 1.871 -0.437 1.00 97.12 85 LEU A CA 1
ATOM 617 C C . LEU A 1 85 ? 19.006 2.435 -1.800 1.00 97.12 85 LEU A C 1
ATOM 619 O O . LEU A 1 85 ? 17.930 3.013 -1.943 1.00 97.12 85 LEU A O 1
ATOM 623 N N . TYR A 1 86 ? 19.851 2.263 -2.803 1.00 98.38 86 TYR A N 1
ATOM 624 C CA . TYR A 1 86 ? 19.639 2.784 -4.146 1.00 98.38 86 TYR A CA 1
ATOM 625 C C . TYR A 1 86 ? 19.538 1.634 -5.134 1.00 98.38 86 TYR A C 1
ATOM 627 O O . TYR A 1 86 ? 20.372 0.728 -5.129 1.00 98.38 86 TYR A O 1
ATOM 635 N N . VAL A 1 87 ? 18.528 1.699 -5.999 1.00 98.81 87 VAL A N 1
ATOM 636 C CA . VAL A 1 87 ? 18.352 0.768 -7.111 1.00 98.81 87 VAL A CA 1
ATOM 637 C C . VAL A 1 87 ? 18.138 1.574 -8.387 1.00 98.81 87 VAL A C 1
ATOM 639 O O . VAL A 1 87 ? 17.179 2.341 -8.491 1.00 98.81 87 VAL A O 1
ATOM 642 N N . ASP A 1 88 ? 19.028 1.409 -9.357 1.00 98.62 88 ASP A N 1
ATOM 643 C CA . ASP A 1 88 ? 18.946 2.031 -10.676 1.00 98.62 88 ASP A CA 1
ATOM 644 C C . ASP A 1 88 ? 18.834 0.930 -11.733 1.00 98.62 88 ASP A C 1
ATOM 646 O O . ASP A 1 88 ? 19.783 0.184 -11.978 1.00 98.62 88 ASP A O 1
ATOM 650 N N . ALA A 1 89 ? 17.667 0.840 -12.372 1.00 98.31 89 ALA A N 1
ATOM 651 C CA . ALA A 1 89 ? 17.370 -0.197 -13.355 1.00 98.31 89 ALA A CA 1
ATOM 652 C C . ALA A 1 89 ? 18.306 -0.173 -14.579 1.00 98.31 89 ALA A C 1
ATOM 654 O O . ALA A 1 89 ? 18.466 -1.195 -15.245 1.00 98.31 89 ALA A O 1
ATOM 655 N N . ALA A 1 90 ? 18.898 0.983 -14.898 1.00 97.50 90 ALA A N 1
ATOM 656 C CA . ALA A 1 90 ? 19.735 1.169 -16.078 1.00 97.50 90 ALA A CA 1
ATOM 657 C C . ALA A 1 90 ? 21.232 1.090 -15.757 1.00 97.50 90 ALA A C 1
ATOM 659 O O . ALA A 1 90 ? 21.984 0.475 -16.511 1.00 97.50 90 ALA A O 1
ATOM 660 N N . ASN A 1 91 ? 21.660 1.718 -14.658 1.00 97.62 91 ASN A N 1
ATOM 661 C CA . ASN A 1 91 ? 23.083 1.914 -14.350 1.00 97.62 91 ASN A CA 1
ATOM 662 C C . ASN A 1 91 ? 23.582 1.108 -13.145 1.00 97.62 91 ASN A C 1
ATOM 664 O O . ASN A 1 91 ? 24.781 1.125 -12.870 1.00 97.62 91 ASN A O 1
ATOM 668 N N . GLY A 1 92 ? 22.688 0.456 -12.400 1.00 98.19 92 GLY A N 1
ATOM 669 C CA . GLY A 1 92 ? 23.059 -0.301 -11.212 1.00 98.19 92 GLY A CA 1
ATOM 670 C C . GLY A 1 92 ? 23.749 -1.631 -11.519 1.00 98.19 92 GLY A C 1
ATOM 671 O O . GLY A 1 92 ? 23.673 -2.158 -12.632 1.00 98.19 92 GLY A O 1
ATOM 672 N N . ASP A 1 93 ? 24.364 -2.209 -10.488 1.00 98.31 93 ASP A N 1
ATOM 673 C CA . ASP A 1 93 ? 24.907 -3.571 -10.491 1.00 98.31 93 ASP A CA 1
ATOM 674 C C . ASP A 1 93 ? 24.679 -4.228 -9.118 1.00 98.31 93 ASP A C 1
ATOM 676 O O . ASP A 1 93 ? 24.948 -3.640 -8.070 1.00 98.31 93 ASP A O 1
ATOM 680 N N . ASP A 1 94 ? 24.176 -5.462 -9.104 1.00 98.19 94 ASP A N 1
ATOM 681 C CA . ASP A 1 94 ? 23.825 -6.173 -7.868 1.00 98.19 94 ASP A CA 1
ATOM 682 C C . ASP A 1 94 ? 25.057 -6.650 -7.075 1.00 98.19 94 ASP A C 1
ATOM 684 O O . ASP A 1 94 ? 24.913 -7.096 -5.932 1.00 98.19 94 ASP A O 1
ATOM 688 N N . VAL A 1 95 ? 26.265 -6.522 -7.644 1.00 95.62 95 VAL A N 1
ATOM 689 C CA . VAL A 1 95 ? 27.533 -6.715 -6.915 1.00 95.62 95 VAL A CA 1
ATOM 690 C C . VAL A 1 95 ? 27.883 -5.542 -5.997 1.00 95.62 95 VAL A C 1
ATOM 692 O O . VAL A 1 95 ? 28.726 -5.699 -5.113 1.00 95.62 95 VAL A O 1
ATOM 695 N N . PHE A 1 96 ? 27.273 -4.369 -6.195 1.00 96.25 96 PHE A N 1
ATOM 696 C CA . PHE A 1 96 ? 27.525 -3.199 -5.362 1.00 96.25 96 PHE A CA 1
ATOM 697 C C . PHE A 1 96 ? 26.870 -3.308 -3.976 1.00 96.25 96 PHE A C 1
ATOM 699 O O . PHE A 1 96 ? 26.119 -4.237 -3.675 1.00 96.25 96 PHE A O 1
ATOM 706 N N . ASP A 1 97 ? 27.172 -2.353 -3.096 1.00 90.44 97 ASP A N 1
ATOM 707 C CA . ASP A 1 97 ? 26.622 -2.305 -1.737 1.00 90.44 97 ASP A CA 1
ATOM 708 C C . ASP A 1 97 ? 25.214 -1.692 -1.658 1.00 90.44 97 ASP A C 1
ATOM 710 O O . ASP A 1 97 ? 24.527 -1.887 -0.656 1.00 90.44 97 ASP A O 1
ATOM 714 N N . GLY A 1 98 ? 24.769 -0.983 -2.700 1.00 94.56 98 GLY A N 1
ATOM 715 C CA . GLY A 1 98 ? 23.475 -0.310 -2.743 1.00 94.56 98 GLY A CA 1
ATOM 716 C C . GLY A 1 98 ? 23.393 0.940 -1.865 1.00 94.56 98 GLY A C 1
ATOM 717 O O . GLY A 1 98 ? 22.314 1.508 -1.762 1.00 94.56 98 GLY A O 1
ATOM 718 N N . LEU A 1 99 ? 24.475 1.389 -1.219 1.00 91.56 99 LEU A N 1
ATOM 719 C CA . LEU A 1 99 ? 24.434 2.443 -0.190 1.00 91.56 99 LEU A CA 1
ATOM 720 C C . LEU A 1 99 ? 24.575 3.868 -0.748 1.00 91.56 99 LEU A C 1
ATOM 722 O O . LEU A 1 99 ? 24.422 4.844 -0.011 1.00 91.56 99 LEU A O 1
ATOM 726 N N . SER A 1 100 ? 24.856 4.013 -2.045 1.00 94.12 100 SER A N 1
ATOM 727 C CA . SER A 1 100 ? 24.946 5.307 -2.726 1.00 94.12 100 SER A CA 1
ATOM 728 C C . SER A 1 100 ? 24.379 5.239 -4.149 1.00 94.12 100 SER A C 1
ATOM 730 O O . SER A 1 100 ? 24.351 4.157 -4.734 1.00 94.12 100 SER A O 1
ATOM 732 N N . PRO A 1 101 ? 24.001 6.375 -4.769 1.00 96.19 101 PRO A N 1
ATOM 733 C CA . PRO A 1 101 ? 23.579 6.388 -6.171 1.00 96.19 101 PRO A CA 1
ATOM 734 C C . PRO A 1 101 ? 24.625 5.818 -7.143 1.00 96.19 101 PRO A C 1
ATOM 736 O O . PRO A 1 101 ? 24.259 5.206 -8.139 1.00 96.19 101 PRO A O 1
ATOM 739 N N . SER A 1 102 ? 25.922 6.006 -6.867 1.00 96.44 102 SER A N 1
ATOM 740 C CA . SER A 1 102 ? 27.022 5.485 -7.697 1.00 96.44 102 SER A CA 1
ATOM 741 C C . SER A 1 102 ? 27.296 3.993 -7.504 1.00 96.44 102 SER A C 1
ATOM 743 O O . SER A 1 102 ? 27.983 3.394 -8.323 1.00 96.44 102 SER A O 1
ATOM 745 N N . THR A 1 103 ? 26.783 3.408 -6.423 1.00 95.56 103 THR A N 1
ATOM 746 C CA . THR A 1 103 ? 26.912 1.985 -6.082 1.00 95.56 103 THR A CA 1
ATOM 747 C C . THR A 1 103 ? 25.531 1.340 -5.964 1.00 95.56 103 THR A C 1
ATOM 749 O O . THR A 1 103 ? 25.324 0.433 -5.162 1.00 95.56 103 THR A O 1
ATOM 752 N N . ALA A 1 104 ? 24.563 1.835 -6.739 1.00 98.50 104 ALA A N 1
ATOM 753 C CA . ALA A 1 104 ? 23.191 1.352 -6.717 1.00 98.50 104 ALA A CA 1
ATOM 754 C C . ALA A 1 104 ? 23.105 -0.095 -7.216 1.00 98.50 104 ALA A C 1
ATOM 7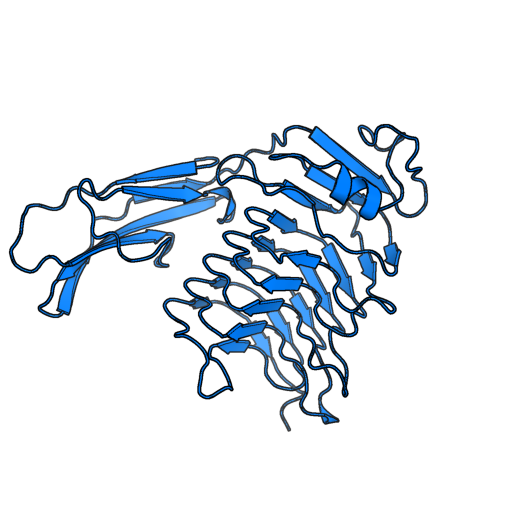56 O O . ALA A 1 104 ? 23.781 -0.478 -8.171 1.00 98.50 104 ALA A O 1
ATOM 757 N N . TRP A 1 105 ? 22.218 -0.883 -6.618 1.00 98.81 105 TRP A N 1
ATOM 758 C CA . TRP A 1 105 ? 21.836 -2.175 -7.180 1.00 98.81 105 TRP A CA 1
ATOM 759 C C . TRP A 1 105 ? 21.068 -1.999 -8.484 1.00 98.81 105 TRP A C 1
ATOM 761 O O . TRP A 1 105 ? 20.552 -0.919 -8.778 1.00 98.81 105 TRP A O 1
ATOM 771 N N . ARG A 1 106 ? 20.965 -3.069 -9.268 1.00 98.75 106 ARG A N 1
ATOM 772 C CA . ARG A 1 106 ? 20.210 -3.060 -10.522 1.00 98.75 106 ARG A CA 1
ATOM 773 C C . ARG A 1 106 ? 18.788 -3.569 -10.348 1.00 98.75 106 ARG A C 1
ATOM 775 O O . ARG A 1 106 ? 17.888 -3.105 -11.044 1.00 98.75 106 ARG A O 1
ATOM 782 N N . THR A 1 107 ? 18.581 -4.549 -9.469 1.00 98.75 107 THR A N 1
ATOM 783 C CA . THR A 1 107 ? 17.318 -5.295 -9.415 1.00 98.75 107 THR A CA 1
ATOM 784 C C . THR A 1 107 ? 16.532 -5.081 -8.126 1.00 98.75 107 THR A C 1
ATOM 786 O O . THR A 1 107 ? 17.079 -4.922 -7.032 1.00 98.75 107 THR A O 1
ATOM 789 N N . LEU A 1 108 ? 15.204 -5.139 -8.248 1.00 98.56 108 LEU A N 1
ATOM 790 C CA . LEU A 1 108 ? 14.295 -5.216 -7.110 1.00 98.56 108 LEU A CA 1
ATOM 791 C C . LEU A 1 108 ? 14.455 -6.538 -6.362 1.00 98.56 108 LEU A C 1
ATOM 793 O O . LEU A 1 108 ? 14.277 -6.547 -5.153 1.00 98.56 108 LEU A O 1
ATOM 797 N N . ASP A 1 109 ? 14.850 -7.630 -7.021 1.00 98.50 109 ASP A N 1
ATOM 798 C CA . ASP A 1 109 ? 15.139 -8.895 -6.334 1.00 98.50 109 ASP A CA 1
ATOM 799 C C . ASP A 1 109 ? 16.280 -8.738 -5.328 1.00 98.50 109 ASP A C 1
ATOM 801 O O . ASP A 1 109 ? 16.160 -9.184 -4.182 1.00 98.50 109 ASP A O 1
ATOM 805 N N . ARG A 1 110 ? 17.353 -8.033 -5.711 1.00 98.31 110 ARG A N 1
ATOM 806 C CA . ARG A 1 110 ? 18.443 -7.711 -4.789 1.00 98.31 110 ARG A CA 1
ATOM 807 C C . ARG A 1 110 ? 17.952 -6.860 -3.619 1.00 98.31 110 ARG A C 1
ATOM 809 O O . ARG A 1 110 ? 18.303 -7.154 -2.475 1.00 98.31 110 ARG A O 1
ATOM 816 N N . ALA A 1 111 ? 17.110 -5.861 -3.882 1.00 98.56 111 ALA A N 1
ATOM 817 C CA . ALA A 1 111 ? 16.514 -5.031 -2.837 1.00 98.56 111 ALA A CA 1
ATOM 818 C C . ALA A 1 111 ? 15.615 -5.848 -1.892 1.00 98.56 111 ALA A C 1
ATOM 820 O O . ALA A 1 111 ? 15.813 -5.813 -0.681 1.00 98.56 111 ALA A O 1
ATOM 821 N N . ASN A 1 112 ? 14.694 -6.648 -2.433 1.00 98.56 112 ASN A N 1
ATOM 822 C CA . ASN A 1 112 ? 13.747 -7.480 -1.688 1.00 98.56 112 ASN A CA 1
ATOM 823 C C . ASN A 1 112 ? 14.444 -8.439 -0.712 1.00 98.56 112 ASN A C 1
ATOM 825 O O . ASN A 1 112 ? 13.941 -8.678 0.385 1.00 98.56 112 ASN A O 1
ATOM 829 N N . GLN A 1 113 ? 15.601 -8.977 -1.105 1.00 98.25 113 GLN A N 1
ATOM 830 C CA . GLN A 1 113 ? 16.410 -9.871 -0.275 1.00 98.25 113 GLN A CA 1
ATOM 831 C C . GLN A 1 113 ? 17.212 -9.143 0.810 1.00 98.25 113 GLN A C 1
ATOM 833 O O . GLN A 1 113 ? 17.593 -9.768 1.796 1.00 98.25 113 GLN A O 1
ATOM 838 N N . SER A 1 114 ? 17.504 -7.856 0.613 1.00 96.31 114 SER A N 1
ATOM 839 C CA . SER A 1 114 ? 18.507 -7.131 1.401 1.00 96.31 114 SER A CA 1
ATOM 840 C C . SER A 1 114 ? 17.919 -6.116 2.373 1.00 96.31 114 SER A C 1
ATOM 842 O O . SER A 1 114 ? 18.601 -5.747 3.334 1.00 96.31 114 SER A O 1
ATOM 844 N N . VAL A 1 115 ? 16.700 -5.632 2.117 1.00 96.81 115 VAL A N 1
ATOM 845 C CA . VAL A 1 115 ? 16.026 -4.686 3.009 1.00 96.81 115 VAL A CA 1
ATOM 846 C C . VAL A 1 115 ? 15.812 -5.299 4.385 1.00 96.81 115 VAL A C 1
ATOM 848 O O . VAL A 1 115 ? 15.440 -6.463 4.528 1.00 96.81 115 VAL A O 1
ATOM 851 N N . VAL A 1 116 ? 16.017 -4.478 5.404 1.00 93.19 116 VAL A N 1
ATOM 852 C CA . VAL A 1 116 ? 15.637 -4.764 6.783 1.00 93.19 116 VAL A CA 1
ATOM 853 C C . VAL A 1 116 ? 14.662 -3.699 7.263 1.00 93.19 116 VAL A C 1
ATOM 855 O O . VAL A 1 116 ? 14.476 -2.664 6.619 1.00 93.19 116 VAL A O 1
ATOM 858 N N . THR A 1 117 ? 14.039 -3.953 8.410 1.00 90.94 117 THR A N 1
ATOM 859 C CA . THR A 1 117 ? 13.132 -3.018 9.074 1.00 90.94 117 THR A CA 1
ATOM 860 C C . THR A 1 117 ? 13.704 -1.597 9.098 1.00 90.94 117 THR A C 1
ATOM 862 O O . THR A 1 117 ? 14.833 -1.366 9.539 1.00 90.94 117 THR A O 1
ATOM 865 N N . GLY A 1 118 ? 12.899 -0.644 8.631 1.00 89.69 118 GLY A N 1
ATOM 866 C CA . GLY A 1 118 ? 13.246 0.769 8.604 1.00 89.69 118 GLY A CA 1
ATOM 867 C C . GLY A 1 118 ? 14.031 1.240 7.389 1.00 89.69 118 GLY A C 1
ATOM 868 O O . GLY A 1 118 ? 14.311 2.428 7.340 1.00 89.69 118 GLY A O 1
ATOM 869 N N . ASP A 1 119 ? 14.422 0.395 6.434 1.00 94.81 119 ASP A N 1
ATOM 870 C CA . ASP A 1 119 ? 15.143 0.866 5.244 1.00 94.81 119 ASP A CA 1
ATOM 871 C C . ASP A 1 119 ? 14.249 1.657 4.274 1.00 94.81 119 ASP A C 1
ATOM 873 O O . ASP A 1 119 ? 13.054 1.397 4.135 1.00 94.81 119 ASP A O 1
ATOM 877 N N . THR A 1 120 ? 14.854 2.591 3.537 1.00 95.94 120 THR A N 1
ATOM 878 C CA . THR A 1 120 ? 14.275 3.175 2.319 1.00 95.94 120 THR A CA 1
ATOM 879 C C . THR A 1 120 ? 15.020 2.672 1.104 1.00 95.94 120 THR A C 1
ATOM 881 O O . THR A 1 120 ? 16.237 2.784 1.037 1.00 95.94 120 THR A O 1
ATOM 884 N N . VAL A 1 121 ? 14.281 2.218 0.103 1.00 98.38 121 VAL A N 1
ATOM 885 C CA . VAL A 1 121 ? 14.765 1.879 -1.227 1.00 98.38 121 VAL A CA 1
ATOM 886 C C . VAL A 1 121 ? 14.367 2.993 -2.191 1.00 98.38 121 VAL A C 1
ATOM 888 O O . VAL A 1 121 ? 13.185 3.219 -2.462 1.00 98.38 121 VAL A O 1
ATOM 891 N N . VAL A 1 122 ? 15.368 3.704 -2.698 1.00 98.44 122 VAL A N 1
ATOM 892 C CA . VAL A 1 122 ? 15.236 4.767 -3.690 1.00 98.44 122 VAL A CA 1
ATOM 893 C C . VAL A 1 122 ? 15.410 4.172 -5.080 1.00 98.44 122 VAL A C 1
ATOM 895 O O . VAL A 1 122 ? 16.487 3.700 -5.440 1.00 98.44 122 VAL A O 1
ATOM 898 N N . LEU A 1 123 ? 14.340 4.216 -5.863 1.00 98.88 123 LEU A N 1
ATOM 899 C CA . LEU A 1 123 ? 14.245 3.620 -7.185 1.00 98.88 123 LEU A CA 1
ATOM 900 C C . LEU A 1 123 ? 14.496 4.657 -8.281 1.00 98.88 123 LEU A C 1
ATOM 902 O O . LEU A 1 123 ? 14.013 5.791 -8.212 1.00 98.88 123 LEU A O 1
ATOM 906 N N . ARG A 1 124 ? 15.210 4.250 -9.332 1.00 98.56 124 ARG A N 1
ATOM 907 C CA . ARG A 1 124 ? 15.404 5.030 -10.556 1.00 98.56 124 ARG A CA 1
ATOM 908 C C . ARG A 1 124 ? 15.284 4.138 -11.788 1.00 98.56 124 ARG A C 1
ATOM 910 O O . ARG A 1 124 ? 15.833 3.043 -11.826 1.00 98.56 124 ARG A O 1
ATOM 917 N N . GLY A 1 125 ? 14.608 4.646 -12.815 1.00 98.31 125 GLY A N 1
ATOM 918 C CA . GLY A 1 125 ? 14.452 3.957 -14.096 1.00 98.31 125 GLY A CA 1
ATOM 919 C C . GLY A 1 125 ? 13.186 3.104 -14.182 1.00 98.31 125 GLY A C 1
ATOM 920 O O . GLY A 1 125 ? 12.247 3.280 -13.406 1.00 98.31 125 GLY A O 1
ATOM 921 N N . THR A 1 126 ? 13.146 2.227 -15.187 1.00 98.50 126 THR A N 1
ATOM 922 C CA . THR A 1 126 ? 12.013 1.335 -15.473 1.00 98.50 126 THR A CA 1
ATOM 923 C C . THR A 1 126 ? 12.381 -0.106 -15.140 1.00 98.50 126 THR A C 1
ATOM 925 O O . THR A 1 126 ? 13.308 -0.667 -15.717 1.00 98.50 126 THR A O 1
ATOM 928 N N . PHE A 1 127 ? 11.633 -0.703 -14.221 1.00 98.38 127 PHE A N 1
ATOM 929 C CA . PHE A 1 127 ? 11.789 -2.069 -13.746 1.00 98.38 127 PHE A CA 1
ATOM 930 C C . PHE A 1 127 ? 10.779 -2.971 -14.455 1.00 98.38 127 PHE A C 1
ATOM 932 O O . PHE A 1 127 ? 9.676 -3.191 -13.962 1.00 98.38 127 PHE A O 1
ATOM 939 N N . THR A 1 128 ? 11.144 -3.467 -15.637 1.00 97.56 128 THR A N 1
ATOM 940 C CA . THR A 1 128 ? 10.271 -4.339 -16.433 1.00 97.56 128 THR A CA 1
ATOM 941 C C . THR A 1 128 ? 10.271 -5.766 -15.897 1.00 97.56 128 THR A C 1
ATOM 943 O O . THR A 1 128 ? 11.328 -6.383 -15.768 1.00 97.56 128 THR A O 1
ATOM 946 N N . GLY A 1 129 ? 9.088 -6.295 -15.591 1.00 95.94 129 GLY A N 1
ATOM 947 C CA . GLY A 1 129 ? 8.888 -7.664 -15.116 1.00 95.94 129 GLY A CA 1
ATOM 948 C C . GLY A 1 129 ? 9.391 -7.936 -13.694 1.00 95.94 129 GLY A C 1
ATOM 949 O O . GLY A 1 129 ? 9.322 -9.075 -13.234 1.00 95.94 129 GLY A O 1
ATOM 950 N N . GLN A 1 130 ? 9.877 -6.922 -12.978 1.00 97.31 130 GLN A N 1
ATOM 951 C CA . GLN A 1 130 ? 10.324 -7.049 -11.590 1.00 97.31 130 GLN A CA 1
ATOM 952 C C . GLN A 1 130 ? 9.213 -6.616 -10.628 1.00 97.31 130 GLN A C 1
ATOM 954 O O . GLN A 1 130 ? 8.286 -5.910 -11.020 1.00 97.31 130 GLN A O 1
ATOM 959 N N . ARG A 1 131 ? 9.311 -7.018 -9.356 1.00 97.19 131 ARG A N 1
ATOM 960 C CA . ARG A 1 131 ? 8.296 -6.700 -8.342 1.00 97.19 131 ARG A CA 1
ATOM 961 C C . ARG A 1 131 ? 8.894 -6.239 -7.023 1.00 97.19 131 ARG A C 1
ATOM 963 O O . ARG A 1 131 ? 9.976 -6.682 -6.640 1.00 97.19 131 ARG A O 1
ATOM 970 N N . ILE A 1 132 ? 8.145 -5.423 -6.291 1.00 98.69 132 ILE A N 1
ATOM 971 C CA . ILE A 1 132 ? 8.375 -5.175 -4.864 1.00 98.69 132 ILE A CA 1
ATOM 972 C C . ILE A 1 132 ? 7.737 -6.327 -4.085 1.00 98.69 132 ILE A C 1
ATOM 974 O O . ILE A 1 132 ? 6.535 -6.557 -4.176 1.00 98.69 132 ILE A O 1
ATOM 978 N N . ALA A 1 133 ? 8.548 -7.079 -3.349 1.00 98.31 133 ALA A N 1
ATOM 979 C CA . ALA A 1 133 ? 8.112 -8.203 -2.522 1.00 98.31 133 ALA A CA 1
ATOM 980 C C . ALA A 1 133 ? 9.167 -8.472 -1.432 1.00 98.31 133 ALA A C 1
ATOM 982 O O . ALA A 1 133 ? 9.837 -9.509 -1.471 1.00 98.31 133 ALA A O 1
ATOM 983 N N . PRO A 1 134 ? 9.387 -7.528 -0.496 1.00 98.50 134 PRO A N 1
ATOM 984 C CA . PRO A 1 134 ? 10.473 -7.627 0.473 1.00 98.50 134 PRO A CA 1
ATOM 985 C C . PRO A 1 134 ? 10.345 -8.881 1.344 1.00 98.50 134 PRO A C 1
ATOM 987 O O . PRO A 1 134 ? 9.241 -9.292 1.696 1.00 98.50 134 PRO A O 1
ATOM 990 N N . ASN A 1 135 ? 11.473 -9.489 1.712 1.00 97.56 135 ASN A N 1
ATOM 991 C CA . ASN A 1 135 ? 11.507 -10.661 2.600 1.00 97.56 135 ASN A CA 1
ATOM 992 C C . ASN A 1 135 ? 11.361 -10.294 4.087 1.00 97.56 135 ASN A C 1
ATOM 994 O O . ASN A 1 135 ? 11.338 -11.178 4.942 1.00 97.56 135 ASN A O 1
ATOM 998 N N . ALA A 1 136 ? 11.285 -9.000 4.389 1.00 96.06 136 ALA A N 1
ATOM 999 C CA . ALA A 1 136 ? 11.138 -8.454 5.725 1.00 96.06 136 ALA A CA 1
ATOM 1000 C C . ALA A 1 136 ? 9.906 -7.547 5.797 1.00 96.06 136 ALA A C 1
ATOM 1002 O O . ALA A 1 136 ? 9.516 -6.930 4.804 1.00 96.06 136 ALA A O 1
ATOM 1003 N N . SER A 1 137 ? 9.351 -7.437 7.001 1.00 96.88 137 SER A N 1
ATOM 1004 C CA . SER A 1 137 ? 8.351 -6.431 7.357 1.00 96.88 137 SER A CA 1
ATOM 1005 C C . SER A 1 137 ? 9.012 -5.244 8.058 1.00 96.88 137 SER A C 1
ATOM 1007 O O . SER A 1 137 ? 10.069 -5.357 8.694 1.00 96.88 137 SER A O 1
ATOM 1009 N N . GLY A 1 138 ? 8.370 -4.086 7.944 1.00 93.69 138 GLY A N 1
ATOM 1010 C CA . GLY A 1 138 ? 8.677 -2.944 8.791 1.00 93.69 138 GLY A CA 1
ATOM 1011 C C . GLY A 1 138 ? 8.091 -3.107 10.194 1.00 93.69 138 GLY A C 1
ATOM 1012 O O . GLY A 1 138 ? 7.572 -4.160 10.568 1.00 93.69 138 GLY A O 1
ATOM 1013 N N . THR A 1 139 ? 8.120 -2.022 10.955 1.00 88.19 139 THR A N 1
ATOM 1014 C CA . THR A 1 139 ? 7.306 -1.875 12.165 1.00 88.19 139 THR A CA 1
ATOM 1015 C C . THR A 1 139 ? 6.521 -0.576 12.099 1.00 88.19 139 THR A C 1
ATOM 1017 O O . THR A 1 139 ? 6.826 0.303 11.291 1.00 88.19 139 THR A O 1
ATOM 1020 N N . ALA A 1 140 ? 5.571 -0.410 13.017 1.00 80.50 140 ALA A N 1
ATOM 1021 C CA . ALA A 1 140 ? 4.861 0.846 13.206 1.00 80.50 140 ALA A CA 1
ATOM 1022 C C . ALA A 1 140 ? 5.801 2.052 13.405 1.00 80.50 140 ALA A C 1
ATOM 1024 O O . ALA A 1 140 ? 5.448 3.166 13.015 1.00 80.50 140 ALA A O 1
ATOM 1025 N N . ALA A 1 141 ? 6.980 1.833 14.002 1.00 78.56 141 ALA A N 1
ATOM 1026 C CA . ALA A 1 141 ? 7.986 2.864 14.241 1.00 78.56 141 ALA A CA 1
ATOM 1027 C C . ALA A 1 141 ? 8.898 3.119 13.033 1.00 78.56 141 ALA A C 1
ATOM 1029 O O . ALA A 1 141 ? 9.296 4.255 12.779 1.00 78.56 141 ALA A O 1
ATOM 1030 N N . THR A 1 142 ? 9.236 2.054 12.310 1.00 84.88 142 THR A N 1
ATOM 1031 C CA . THR A 1 142 ? 10.248 2.038 11.253 1.00 84.88 142 THR A CA 1
ATOM 1032 C C . THR A 1 142 ? 9.764 1.173 10.081 1.00 84.88 142 THR A C 1
ATOM 1034 O O . THR A 1 142 ? 10.163 0.009 9.946 1.00 84.88 142 THR A O 1
ATOM 1037 N N . PRO A 1 143 ? 8.864 1.701 9.230 1.00 91.62 143 PRO A N 1
ATOM 1038 C CA . PRO A 1 143 ? 8.388 0.978 8.056 1.00 91.62 143 PRO A CA 1
ATOM 1039 C C . PRO A 1 143 ? 9.513 0.783 7.032 1.00 91.62 143 PRO A C 1
ATOM 1041 O O . PRO A 1 143 ? 10.480 1.548 7.003 1.00 91.62 143 PRO A O 1
ATOM 1044 N N . ILE A 1 144 ? 9.371 -0.216 6.162 1.00 95.19 144 ILE A N 1
ATOM 1045 C CA . ILE A 1 144 ? 10.226 -0.342 4.974 1.00 95.19 144 ILE A CA 1
ATOM 1046 C C . ILE A 1 144 ? 9.578 0.458 3.853 1.00 95.19 144 ILE A C 1
ATOM 1048 O O . ILE A 1 144 ? 8.390 0.294 3.583 1.00 95.19 144 ILE A O 1
ATOM 1052 N N . LYS A 1 145 ? 10.349 1.313 3.187 1.00 96.25 145 LYS A N 1
ATOM 1053 C CA . LYS A 1 145 ? 9.824 2.218 2.167 1.00 96.25 145 LYS A CA 1
ATOM 1054 C C . LYS A 1 145 ? 10.426 1.971 0.794 1.00 96.25 145 LYS A C 1
ATOM 1056 O O . LYS A 1 145 ? 11.636 1.848 0.671 1.00 96.25 145 LYS A O 1
ATOM 1061 N N . PHE A 1 146 ? 9.598 2.014 -0.241 1.00 98.44 146 PHE A N 1
ATOM 1062 C CA . PHE A 1 146 ? 9.999 2.042 -1.645 1.00 98.44 146 PHE A CA 1
ATOM 1063 C C . PHE A 1 146 ? 9.504 3.339 -2.279 1.00 98.44 146 PHE A C 1
ATOM 1065 O O . PHE A 1 146 ? 8.320 3.668 -2.193 1.00 98.44 146 PHE A O 1
ATOM 1072 N N . THR A 1 147 ? 10.407 4.101 -2.897 1.00 97.88 147 THR A N 1
ATOM 1073 C CA . THR A 1 147 ? 10.050 5.402 -3.470 1.00 97.88 147 THR A CA 1
ATOM 1074 C C . THR A 1 147 ? 10.943 5.824 -4.628 1.00 97.88 147 THR A C 1
ATOM 1076 O O . THR A 1 147 ? 12.082 5.380 -4.730 1.00 97.88 147 THR A O 1
ATOM 1079 N N . SER A 1 148 ? 10.462 6.723 -5.487 1.00 98.44 148 SER A N 1
ATOM 1080 C CA . SER A 1 148 ? 11.266 7.281 -6.580 1.00 98.44 148 SER A CA 1
ATOM 1081 C C . SER A 1 148 ? 12.379 8.207 -6.091 1.00 98.44 148 SER A C 1
ATOM 1083 O O . SER A 1 148 ? 12.204 8.994 -5.150 1.00 98.44 148 SER A O 1
ATOM 1085 N N . SER A 1 149 ? 13.503 8.192 -6.807 1.00 95.69 149 SER A N 1
ATOM 1086 C CA . SER A 1 149 ? 14.564 9.187 -6.663 1.00 95.69 149 SER A CA 1
ATOM 1087 C C . SER A 1 149 ? 14.015 10.607 -6.870 1.00 95.69 149 SER A C 1
ATOM 1089 O O . SER A 1 149 ? 13.208 10.811 -7.787 1.00 95.69 149 SER A O 1
ATOM 1091 N N . PRO A 1 150 ? 14.402 11.593 -6.035 1.00 91.12 150 PRO A N 1
ATOM 1092 C CA . PRO A 1 150 ? 13.908 12.964 -6.146 1.00 91.12 150 PRO A CA 1
ATOM 1093 C C . PRO A 1 150 ? 14.022 13.529 -7.568 1.00 91.12 150 PRO A C 1
ATOM 1095 O O . PRO A 1 150 ? 15.046 13.378 -8.228 1.00 91.12 150 PRO A O 1
ATOM 1098 N N . GLY A 1 151 ? 12.957 14.180 -8.044 1.00 90.06 151 GLY A N 1
ATOM 1099 C CA . GLY A 1 151 ? 12.902 14.763 -9.391 1.00 90.06 151 GLY A CA 1
ATOM 1100 C C . GLY A 1 151 ? 12.697 13.757 -10.530 1.00 90.06 151 GLY A C 1
ATOM 1101 O O . GLY A 1 151 ? 12.662 14.160 -11.688 1.00 90.06 151 GLY A O 1
ATOM 1102 N N . THR A 1 152 ? 12.537 12.468 -10.225 1.00 94.12 152 THR A N 1
ATOM 1103 C CA . THR A 1 152 ? 12.229 11.422 -11.210 1.00 94.12 152 THR A CA 1
ATOM 1104 C C . THR A 1 152 ? 11.009 10.612 -10.778 1.00 94.12 152 THR A C 1
ATOM 1106 O O . THR A 1 152 ? 10.584 10.678 -9.625 1.00 94.12 152 THR A O 1
ATOM 1109 N N . THR A 1 153 ? 10.444 9.840 -11.702 1.00 96.56 153 THR A N 1
ATOM 1110 C CA . THR A 1 153 ? 9.426 8.826 -11.407 1.00 96.56 153 THR A CA 1
ATOM 1111 C C . THR A 1 153 ? 9.965 7.479 -11.863 1.00 96.56 153 THR A C 1
ATOM 1113 O O . THR A 1 153 ? 10.206 7.276 -13.052 1.00 96.56 153 THR A O 1
ATOM 1116 N N . ALA A 1 154 ? 10.222 6.585 -10.914 1.00 98.62 154 ALA A N 1
ATOM 1117 C CA . ALA A 1 154 ? 10.536 5.200 -11.206 1.00 98.62 154 ALA A CA 1
ATOM 1118 C C . ALA A 1 154 ? 9.266 4.469 -11.649 1.00 98.62 154 ALA A C 1
ATOM 1120 O O . ALA A 1 154 ? 8.177 4.710 -11.117 1.00 98.62 154 ALA A O 1
ATOM 1121 N N . VAL A 1 155 ? 9.428 3.579 -12.624 1.00 98.75 155 VAL A N 1
ATOM 1122 C CA . VAL A 1 155 ? 8.331 2.843 -13.251 1.00 98.75 155 VAL A CA 1
ATOM 1123 C C . VAL A 1 155 ? 8.473 1.366 -12.921 1.00 98.75 155 VAL A C 1
ATOM 1125 O O . VAL A 1 155 ? 9.501 0.770 -13.234 1.00 98.75 155 VAL A O 1
ATOM 1128 N N . LEU A 1 156 ? 7.449 0.764 -12.326 1.00 98.56 156 LEU A N 1
ATOM 1129 C CA . LEU A 1 156 ? 7.277 -0.684 -12.307 1.00 98.56 156 LEU A CA 1
ATOM 1130 C C . LEU A 1 156 ? 6.401 -1.039 -13.502 1.00 98.56 156 LEU A C 1
ATOM 1132 O O . LEU A 1 156 ? 5.202 -0.763 -13.499 1.00 98.56 156 LEU A O 1
ATOM 1136 N N . ASP A 1 157 ? 7.014 -1.604 -14.536 1.00 98.06 157 ASP A N 1
ATOM 1137 C CA . ASP A 1 157 ? 6.279 -2.091 -15.697 1.00 98.06 157 ASP A CA 1
ATOM 1138 C C . ASP A 1 157 ? 6.081 -3.593 -15.528 1.00 98.06 157 ASP A C 1
ATOM 1140 O O . ASP A 1 157 ? 7.049 -4.357 -15.553 1.00 98.06 157 ASP A O 1
ATOM 1144 N N . GLY A 1 158 ? 4.837 -4.011 -15.304 1.00 92.75 158 GLY A N 1
ATOM 1145 C CA . GLY A 1 158 ? 4.515 -5.406 -15.040 1.00 92.75 158 GLY A CA 1
ATOM 1146 C C . GLY A 1 158 ? 4.963 -6.325 -16.171 1.00 92.75 158 GLY A C 1
ATOM 1147 O O . GLY A 1 158 ? 5.430 -7.428 -15.898 1.00 92.75 158 GLY A O 1
ATOM 1148 N N . GLY A 1 159 ? 4.908 -5.884 -17.431 1.00 89.69 159 GLY A N 1
ATOM 1149 C CA . GLY A 1 159 ? 5.211 -6.730 -18.580 1.00 89.69 159 GLY A CA 1
ATOM 1150 C C . GLY A 1 159 ? 4.409 -8.036 -18.531 1.00 89.69 159 GLY A C 1
ATOM 1151 O O . GLY A 1 159 ? 3.186 -8.031 -18.607 1.00 89.69 159 GLY A O 1
ATOM 1152 N N . SER A 1 160 ? 5.094 -9.173 -18.382 1.00 82.69 160 SER A N 1
ATOM 1153 C CA . SER A 1 160 ? 4.463 -10.492 -18.207 1.00 82.69 160 SER A CA 1
ATOM 1154 C C . SER A 1 160 ? 4.232 -10.898 -16.743 1.00 82.69 160 SER A C 1
ATOM 1156 O O . SER A 1 160 ? 3.739 -11.994 -16.481 1.00 82.69 160 SER A O 1
ATOM 1158 N N . THR A 1 161 ? 4.631 -10.071 -15.779 1.00 78.38 161 THR A N 1
ATOM 1159 C CA . THR A 1 161 ? 4.528 -10.352 -14.344 1.00 78.38 161 THR A CA 1
ATOM 1160 C C . THR A 1 161 ? 3.124 -10.047 -13.844 1.00 78.38 161 THR A C 1
ATOM 1162 O O . THR A 1 161 ? 2.623 -8.942 -14.008 1.00 78.38 161 THR A O 1
ATOM 1165 N N . GLY A 1 162 ? 2.492 -11.019 -13.182 1.00 88.50 162 GLY A N 1
ATOM 1166 C CA . GLY A 1 162 ? 1.110 -10.883 -12.715 1.00 88.50 162 GLY A CA 1
ATOM 1167 C C . GLY A 1 162 ? 0.893 -9.819 -11.633 1.00 88.50 162 GLY A C 1
ATOM 1168 O O . GLY A 1 162 ? -0.224 -9.332 -11.512 1.00 88.50 162 GLY A O 1
ATOM 1169 N N . VAL A 1 163 ? 1.924 -9.447 -10.863 1.00 96.75 163 VAL A N 1
ATOM 1170 C CA . VAL A 1 163 ? 1.813 -8.509 -9.730 1.00 96.75 163 VAL A CA 1
ATOM 1171 C C . VAL A 1 163 ? 3.053 -7.621 -9.619 1.00 96.75 163 VAL A C 1
ATOM 1173 O O . VAL A 1 163 ? 4.167 -8.148 -9.590 1.00 96.75 163 VAL A O 1
ATOM 1176 N N . ALA A 1 164 ? 2.883 -6.298 -9.521 1.00 98.06 164 ALA A N 1
ATOM 1177 C CA . ALA A 1 164 ? 4.009 -5.358 -9.417 1.00 98.06 164 ALA A CA 1
ATOM 1178 C C . ALA A 1 164 ? 4.472 -5.113 -7.970 1.00 98.06 164 ALA A C 1
ATOM 1180 O O . ALA A 1 164 ? 5.675 -5.031 -7.718 1.00 98.06 164 ALA A O 1
ATOM 1181 N N . ALA A 1 165 ? 3.553 -5.062 -7.005 1.00 98.38 165 ALA A N 1
ATOM 1182 C CA . ALA A 1 165 ? 3.874 -5.119 -5.583 1.00 98.38 165 ALA A CA 1
ATOM 1183 C C . ALA A 1 165 ? 3.065 -6.221 -4.896 1.00 98.38 165 ALA A C 1
ATOM 1185 O O . ALA A 1 165 ? 1.842 -6.134 -4.807 1.00 98.38 165 ALA A O 1
ATOM 1186 N N . LEU A 1 166 ? 3.761 -7.255 -4.427 1.00 98.31 166 LEU A N 1
ATOM 1187 C CA . LEU A 1 166 ? 3.168 -8.426 -3.791 1.00 98.31 166 LEU A CA 1
ATOM 1188 C C . LEU A 1 166 ? 3.431 -8.376 -2.285 1.00 98.31 166 LEU A C 1
ATOM 1190 O O . LEU A 1 166 ? 4.520 -8.721 -1.813 1.00 98.31 166 LEU A O 1
ATOM 1194 N N . LEU A 1 167 ? 2.423 -7.936 -1.539 1.00 98.56 167 LEU A N 1
ATOM 1195 C CA . LEU A 1 167 ? 2.403 -7.900 -0.085 1.00 98.56 167 LEU A CA 1
ATOM 1196 C C . LEU A 1 167 ? 1.485 -9.028 0.399 1.00 98.56 167 LEU A C 1
ATOM 1198 O O . LEU A 1 167 ? 0.346 -8.796 0.777 1.00 98.56 167 LEU A O 1
ATOM 1202 N N . ASP A 1 168 ? 1.979 -10.265 0.331 1.00 97.31 168 ASP A N 1
ATOM 1203 C CA . ASP A 1 168 ? 1.319 -11.463 0.865 1.00 97.31 168 ASP A CA 1
ATOM 1204 C C . ASP A 1 168 ? 2.078 -12.012 2.088 1.00 97.31 168 ASP A C 1
ATOM 1206 O O . ASP A 1 168 ? 3.176 -11.547 2.419 1.00 97.31 168 ASP A O 1
ATOM 1210 N N . ARG A 1 169 ? 1.524 -13.031 2.756 1.00 95.69 169 ARG A N 1
ATOM 1211 C CA . ARG A 1 169 ? 2.190 -13.807 3.827 1.00 95.69 169 ARG A CA 1
ATOM 1212 C C . ARG A 1 169 ? 2.697 -12.947 4.989 1.00 95.69 169 ARG A C 1
ATOM 1214 O O . ARG A 1 169 ? 3.834 -13.100 5.434 1.00 95.69 169 ARG A O 1
ATOM 1221 N N . GLY A 1 170 ? 1.868 -12.032 5.476 1.00 96.44 170 GLY A N 1
ATOM 1222 C CA . GLY A 1 170 ? 2.205 -11.223 6.647 1.00 96.44 170 GLY A CA 1
ATOM 1223 C C . GLY A 1 170 ? 3.113 -10.019 6.375 1.00 96.44 170 GLY A C 1
ATOM 1224 O O . GLY A 1 170 ? 3.550 -9.370 7.331 1.00 96.44 170 GLY A O 1
ATOM 1225 N N . ARG A 1 171 ? 3.420 -9.698 5.108 1.00 97.88 171 ARG A N 1
ATOM 1226 C CA . ARG A 1 171 ? 4.210 -8.504 4.755 1.00 97.88 171 ARG A CA 1
ATOM 1227 C C . ARG A 1 171 ? 3.473 -7.241 5.185 1.00 97.88 171 ARG A C 1
ATOM 1229 O O . ARG A 1 171 ? 2.447 -6.887 4.615 1.00 97.88 171 ARG A O 1
ATOM 1236 N N . SER A 1 172 ? 4.006 -6.588 6.209 1.00 97.44 172 SER A N 1
ATOM 1237 C CA . SER A 1 172 ? 3.334 -5.501 6.919 1.00 97.44 172 SER A CA 1
ATOM 1238 C C . SER A 1 172 ? 4.265 -4.311 7.101 1.00 97.44 172 SER A C 1
ATOM 1240 O O . SER A 1 172 ? 5.494 -4.464 7.099 1.00 97.44 172 SER A O 1
ATOM 1242 N N . TYR A 1 173 ? 3.683 -3.127 7.297 1.00 95.31 173 TYR A N 1
ATOM 1243 C CA . TYR A 1 173 ? 4.426 -1.870 7.449 1.00 95.31 173 TYR A CA 1
ATOM 1244 C C . TYR A 1 173 ? 5.351 -1.570 6.257 1.00 95.31 173 TYR A C 1
ATOM 1246 O O . TYR A 1 173 ? 6.490 -1.115 6.426 1.00 95.31 173 TYR A O 1
ATOM 1254 N N . ILE A 1 174 ? 4.864 -1.854 5.048 1.00 97.69 174 ILE A N 1
ATOM 1255 C CA . ILE A 1 174 ? 5.511 -1.492 3.789 1.00 97.69 174 ILE A CA 1
ATOM 1256 C C . ILE A 1 174 ? 4.852 -0.227 3.240 1.00 97.69 174 ILE A C 1
ATOM 1258 O O . ILE A 1 174 ? 3.632 -0.153 3.104 1.00 97.69 174 ILE A O 1
ATOM 1262 N N . VAL A 1 175 ? 5.670 0.770 2.912 1.00 97.06 175 VAL A N 1
ATOM 1263 C CA . VAL A 1 175 ? 5.235 2.027 2.297 1.00 97.06 175 VAL A CA 1
ATOM 1264 C C . VAL A 1 175 ? 5.710 2.055 0.851 1.00 97.06 175 VAL A C 1
ATOM 1266 O O . VAL A 1 175 ? 6.910 2.010 0.582 1.00 97.06 175 VAL A O 1
ATOM 1269 N N . ILE A 1 176 ? 4.774 2.162 -0.082 1.00 98.50 176 ILE A N 1
ATOM 1270 C CA . ILE A 1 176 ? 5.026 2.330 -1.511 1.00 98.50 176 ILE A CA 1
ATOM 1271 C C . ILE A 1 176 ? 4.533 3.723 -1.884 1.00 98.50 176 ILE A C 1
ATOM 1273 O O . ILE A 1 176 ? 3.339 4.004 -1.805 1.00 98.50 176 ILE A O 1
ATOM 1277 N N . GLU A 1 177 ? 5.448 4.620 -2.252 1.00 96.12 177 GLU A N 1
ATOM 1278 C CA . GLU A 1 177 ? 5.079 6.011 -2.518 1.00 96.12 177 GLU A CA 1
ATOM 1279 C C . GLU A 1 177 ? 5.767 6.606 -3.746 1.00 96.12 177 GLU A C 1
ATOM 1281 O O . GLU A 1 177 ? 6.959 6.380 -3.988 1.00 96.12 177 GLU A O 1
ATOM 1286 N N . ARG A 1 178 ? 5.042 7.473 -4.460 1.00 97.44 178 ARG A N 1
ATOM 1287 C CA . ARG A 1 178 ? 5.565 8.255 -5.591 1.00 97.44 178 ARG A CA 1
ATOM 1288 C C . ARG A 1 178 ? 6.118 7.383 -6.718 1.00 97.44 178 ARG A C 1
ATOM 1290 O O . ARG A 1 178 ? 7.176 7.696 -7.267 1.00 97.44 178 ARG A O 1
ATOM 1297 N N . LEU A 1 179 ? 5.446 6.280 -7.039 1.00 98.62 179 LEU A N 1
ATOM 1298 C CA . LEU A 1 179 ? 5.818 5.386 -8.140 1.00 98.62 179 LEU A CA 1
ATOM 1299 C C . LEU A 1 179 ? 4.796 5.461 -9.273 1.00 98.62 179 LEU A C 1
ATOM 1301 O O . LEU A 1 179 ? 3.618 5.735 -9.048 1.00 98.62 179 LEU A O 1
ATOM 1305 N N . GLN A 1 180 ? 5.246 5.161 -10.487 1.00 98.75 180 GLN A N 1
ATOM 1306 C CA . GLN A 1 180 ? 4.357 4.773 -11.575 1.00 98.75 180 GLN A CA 1
ATOM 1307 C C . GLN A 1 180 ? 4.348 3.249 -11.673 1.00 98.75 180 GLN A C 1
ATOM 1309 O O . GLN A 1 180 ? 5.404 2.628 -11.764 1.00 98.75 180 GLN A O 1
ATOM 1314 N N . ILE A 1 181 ? 3.167 2.644 -11.662 1.00 98.75 181 ILE A N 1
ATOM 1315 C CA . ILE A 1 181 ? 2.980 1.205 -11.829 1.00 98.75 181 ILE A CA 1
ATOM 1316 C C . ILE A 1 181 ? 2.068 1.005 -13.028 1.00 98.75 181 ILE A C 1
ATOM 1318 O O . ILE A 1 181 ? 0.960 1.540 -13.059 1.00 98.75 181 ILE A O 1
ATOM 1322 N N . GLN A 1 182 ? 2.550 0.281 -14.034 1.00 98.19 182 GLN A N 1
ATOM 1323 C CA . GLN A 1 182 ? 1.863 0.182 -15.314 1.00 98.19 182 GLN A CA 1
ATOM 1324 C C . GLN A 1 182 ? 1.917 -1.209 -15.928 1.00 98.19 182 GLN A C 1
ATOM 1326 O O . GLN A 1 182 ? 2.835 -1.977 -15.643 1.00 98.19 182 GLN A O 1
ATOM 1331 N N . ASN A 1 183 ? 0.975 -1.482 -16.833 1.00 97.25 183 ASN A N 1
ATOM 1332 C CA . ASN A 1 183 ? 0.973 -2.663 -17.701 1.00 97.25 183 ASN A CA 1
ATOM 1333 C C . ASN A 1 183 ? 1.139 -3.961 -16.897 1.00 97.25 183 ASN A C 1
ATOM 1335 O O . ASN A 1 183 ? 2.028 -4.766 -17.170 1.00 97.25 183 ASN A O 1
ATOM 1339 N N . VAL A 1 184 ? 0.321 -4.130 -15.859 1.00 97.38 184 VAL A N 1
ATOM 1340 C CA . VAL A 1 184 ? 0.399 -5.287 -14.962 1.00 97.38 184 VAL A CA 1
ATOM 1341 C C . VAL A 1 184 ? -0.754 -6.233 -15.283 1.00 97.38 184 VAL A C 1
ATOM 1343 O O . VAL A 1 184 ? -1.883 -5.909 -14.942 1.00 97.38 184 VAL A O 1
ATOM 1346 N N . PRO A 1 185 ? -0.529 -7.404 -15.904 1.00 93.69 185 PRO A N 1
ATOM 1347 C CA . PRO A 1 185 ? -1.613 -8.315 -16.275 1.00 93.69 185 PRO A CA 1
ATOM 1348 C C . PRO A 1 185 ? -2.595 -8.673 -15.148 1.00 93.69 185 PRO A C 1
ATOM 1350 O O . PRO A 1 185 ? -3.763 -8.917 -15.433 1.00 93.69 185 PRO A O 1
ATOM 1353 N N . GLY A 1 186 ? -2.134 -8.704 -13.893 1.00 95.88 186 GLY A N 1
ATOM 1354 C CA . GLY A 1 186 ? -2.965 -8.874 -12.698 1.00 95.88 186 GLY A CA 1
ATOM 1355 C C . GLY A 1 186 ? -3.024 -7.600 -11.853 1.00 95.88 186 GLY A C 1
ATOM 1356 O O . GLY A 1 186 ? -3.682 -6.635 -12.232 1.00 95.88 186 GLY A O 1
ATOM 1357 N N . TYR A 1 187 ? -2.369 -7.588 -10.693 1.00 97.19 187 TYR A N 1
ATOM 1358 C CA . TYR A 1 187 ? -2.554 -6.551 -9.671 1.00 97.19 187 TYR A CA 1
ATOM 1359 C C . TYR A 1 187 ? -1.384 -5.562 -9.630 1.00 97.19 187 TYR A C 1
ATOM 1361 O O . TYR A 1 187 ? -0.236 -5.977 -9.457 1.00 97.19 187 TYR A O 1
ATOM 1369 N N . ALA A 1 188 ? -1.631 -4.251 -9.725 1.00 98.38 188 ALA A N 1
ATOM 1370 C CA . ALA A 1 188 ? -0.554 -3.286 -9.458 1.00 98.38 188 ALA A CA 1
ATOM 1371 C C . ALA A 1 188 ? -0.057 -3.433 -8.015 1.00 98.38 188 ALA A C 1
ATOM 1373 O O . ALA A 1 188 ? 1.143 -3.604 -7.797 1.00 98.38 188 ALA A O 1
ATOM 1374 N N . ILE A 1 189 ? -0.979 -3.445 -7.054 1.00 98.62 189 ILE A N 1
ATOM 1375 C CA . ILE A 1 189 ? -0.699 -3.745 -5.654 1.00 98.62 189 ILE A CA 1
ATOM 1376 C C . ILE A 1 189 ? -1.622 -4.861 -5.167 1.00 98.62 189 ILE A C 1
ATOM 1378 O O . ILE A 1 189 ? -2.844 -4.765 -5.281 1.00 98.62 189 ILE A O 1
ATOM 1382 N N . GLU A 1 190 ? -1.036 -5.887 -4.564 1.00 98.44 190 GLU A N 1
ATOM 1383 C CA . GLU A 1 190 ? -1.755 -6.954 -3.876 1.00 98.44 190 GLU A CA 1
ATOM 1384 C C . GLU A 1 190 ? -1.384 -6.957 -2.389 1.00 98.44 190 GLU A C 1
ATOM 1386 O O . GLU A 1 190 ? -0.214 -7.114 -2.047 1.00 98.44 190 GLU A O 1
ATOM 1391 N N . MET A 1 191 ? -2.379 -6.764 -1.519 1.00 98.62 191 MET A N 1
ATOM 1392 C CA . MET A 1 191 ? -2.264 -6.835 -0.059 1.00 98.62 191 MET A CA 1
ATOM 1393 C C . MET A 1 191 ? -3.151 -7.958 0.457 1.00 98.62 191 MET A C 1
ATOM 1395 O O . MET A 1 191 ? -4.371 -7.815 0.561 1.00 98.62 191 MET A O 1
ATOM 1399 N N . THR A 1 192 ? -2.553 -9.102 0.755 1.00 97.94 192 THR A N 1
ATOM 1400 C CA . THR A 1 192 ? -3.308 -10.306 1.094 1.00 97.94 192 THR A CA 1
ATOM 1401 C C . THR A 1 192 ? -2.685 -11.074 2.244 1.00 97.94 192 THR A C 1
ATOM 1403 O O . THR A 1 192 ? -1.566 -10.788 2.668 1.00 97.94 192 THR A O 1
ATOM 1406 N N . ASP A 1 193 ? -3.405 -12.062 2.776 1.00 96.75 193 ASP A N 1
ATOM 1407 C CA . ASP A 1 193 ? -2.803 -13.085 3.638 1.00 96.75 193 ASP A CA 1
ATOM 1408 C C . ASP A 1 193 ? -2.042 -12.496 4.843 1.00 96.75 193 ASP A C 1
ATOM 1410 O O . ASP A 1 193 ? -0.861 -12.784 5.055 1.00 96.75 193 ASP A O 1
ATOM 1414 N N . GLY A 1 194 ? -2.706 -11.638 5.624 1.00 96.88 194 GLY A N 1
ATOM 1415 C CA . GLY A 1 194 ? -2.127 -11.015 6.818 1.00 96.88 194 GLY A CA 1
ATOM 1416 C C . GLY A 1 194 ? -1.226 -9.806 6.544 1.00 96.88 194 GLY A C 1
ATOM 1417 O O . GLY A 1 194 ? -0.475 -9.386 7.422 1.00 96.88 194 GLY A O 1
ATOM 1418 N N . ALA A 1 195 ? -1.253 -9.250 5.334 1.00 98.06 195 ALA A N 1
ATOM 1419 C CA . ALA A 1 195 ? -0.547 -8.016 5.018 1.00 98.06 195 ALA A CA 1
ATOM 1420 C C . ALA A 1 195 ? -1.261 -6.805 5.631 1.00 98.06 195 ALA A C 1
ATOM 1422 O O . ALA A 1 195 ? -2.203 -6.259 5.055 1.00 98.06 195 ALA A O 1
ATOM 1423 N N . HIS A 1 196 ? -0.823 -6.404 6.821 1.00 96.19 196 HIS A N 1
ATOM 1424 C CA . HIS A 1 196 ? -1.442 -5.337 7.599 1.00 96.19 196 HIS A CA 1
ATOM 1425 C C . HIS A 1 196 ? -0.625 -4.044 7.564 1.00 96.19 196 HIS A C 1
ATOM 1427 O O . HIS A 1 196 ? 0.595 -4.061 7.386 1.00 96.19 196 HIS A O 1
ATOM 1433 N N . HIS A 1 197 ? -1.280 -2.908 7.800 1.00 94.81 197 HIS A N 1
ATOM 1434 C CA . HIS A 1 197 ? -0.607 -1.615 7.993 1.00 94.81 197 HIS A CA 1
ATOM 1435 C C . HIS A 1 197 ? 0.308 -1.184 6.834 1.00 94.81 197 HIS A C 1
ATOM 1437 O O . HIS A 1 197 ? 1.308 -0.491 7.045 1.00 94.81 197 HIS A O 1
ATOM 1443 N N . ASN A 1 198 ? 0.003 -1.604 5.607 1.00 98.12 198 ASN A N 1
ATOM 1444 C CA . ASN A 1 198 ? 0.724 -1.166 4.420 1.00 98.12 198 ASN A CA 1
ATOM 1445 C C . ASN A 1 198 ? 0.114 0.117 3.862 1.00 98.12 198 ASN A C 1
ATOM 1447 O O . ASN A 1 198 ? -1.081 0.380 4.008 1.00 98.12 198 ASN A O 1
ATOM 1451 N N . VAL A 1 199 ? 0.947 0.913 3.200 1.00 97.56 199 VAL A N 1
ATOM 1452 C CA . VAL A 1 199 ? 0.553 2.199 2.626 1.00 97.56 199 VAL A CA 1
ATOM 1453 C C . VAL A 1 199 ? 0.948 2.237 1.161 1.00 97.56 199 VAL A C 1
ATOM 1455 O O . VAL A 1 199 ? 2.108 2.009 0.821 1.00 97.56 199 VAL A O 1
ATOM 1458 N N . VAL A 1 200 ? -0.002 2.588 0.303 1.00 98.44 200 VAL A N 1
ATOM 1459 C CA . VAL A 1 200 ? 0.251 2.996 -1.079 1.00 98.44 200 VAL A CA 1
ATOM 1460 C C . VAL A 1 200 ? -0.228 4.422 -1.223 1.00 98.44 200 VAL A C 1
ATOM 1462 O O . VAL A 1 200 ? -1.415 4.697 -1.029 1.00 98.44 200 VAL A O 1
ATOM 1465 N N . ARG A 1 201 ? 0.682 5.334 -1.558 1.00 96.94 201 ARG A N 1
ATOM 1466 C CA . ARG A 1 201 ? 0.313 6.740 -1.697 1.00 96.94 201 ARG A CA 1
ATOM 1467 C C . ARG A 1 201 ? 1.012 7.482 -2.810 1.00 96.94 201 ARG A C 1
ATOM 1469 O O . ARG A 1 201 ? 2.081 7.073 -3.271 1.00 96.94 201 ARG A O 1
ATOM 1476 N N . ASP A 1 202 ? 0.407 8.590 -3.219 1.00 97.00 202 ASP A N 1
ATOM 1477 C CA . ASP A 1 202 ? 0.967 9.540 -4.185 1.00 97.00 202 ASP A CA 1
ATOM 1478 C C . ASP A 1 202 ? 1.480 8.866 -5.470 1.00 97.00 202 ASP A C 1
ATOM 1480 O O . ASP A 1 202 ? 2.462 9.305 -6.073 1.00 97.00 202 ASP A O 1
ATOM 1484 N N . SER A 1 203 ? 0.874 7.741 -5.855 1.00 98.69 203 SER A N 1
ATOM 1485 C CA . SER A 1 203 ? 1.347 6.888 -6.945 1.00 98.69 203 SER A CA 1
ATOM 1486 C C . SER A 1 203 ? 0.369 6.887 -8.115 1.00 98.69 203 SER A C 1
ATOM 1488 O O . SER A 1 203 ? -0.824 7.158 -7.967 1.00 98.69 203 SER A O 1
ATOM 1490 N N . TYR A 1 204 ? 0.891 6.591 -9.302 1.00 98.75 204 TYR A N 1
ATOM 1491 C CA . TYR A 1 204 ? 0.131 6.497 -10.544 1.00 98.75 204 TYR A CA 1
ATOM 1492 C C . TYR A 1 204 ? 0.031 5.031 -10.970 1.00 98.75 204 TYR A C 1
ATOM 1494 O O . TYR A 1 204 ? 1.019 4.447 -11.413 1.00 98.75 204 TYR A O 1
ATOM 1502 N N . LEU A 1 205 ? -1.146 4.430 -10.807 1.00 98.75 205 LEU A N 1
ATOM 1503 C CA . LEU A 1 205 ? -1.433 3.029 -11.116 1.00 98.75 205 LEU A CA 1
ATOM 1504 C C . LEU A 1 205 ? -2.275 2.974 -12.393 1.00 98.75 205 LEU A C 1
ATOM 1506 O O . LEU A 1 205 ? -3.358 3.558 -12.441 1.00 98.75 205 LEU A O 1
ATOM 1510 N N . THR A 1 206 ? -1.798 2.303 -13.440 1.00 98.06 206 THR A N 1
ATOM 1511 C CA . THR A 1 206 ? -2.527 2.263 -14.713 1.00 98.06 206 THR A CA 1
ATOM 1512 C C . THR A 1 206 ? -2.401 0.942 -15.451 1.00 98.06 206 THR A C 1
ATOM 1514 O O . THR A 1 206 ? -1.369 0.281 -15.371 1.00 98.06 206 THR A O 1
ATOM 1517 N N . ARG A 1 207 ? -3.420 0.563 -16.229 1.00 95.81 207 ARG A N 1
ATOM 1518 C CA . ARG A 1 207 ? -3.378 -0.634 -17.089 1.00 95.81 207 ARG A CA 1
ATOM 1519 C C . ARG A 1 207 ? -3.021 -1.897 -16.305 1.00 95.81 207 ARG A C 1
ATOM 1521 O O . ARG A 1 207 ? -2.154 -2.672 -16.715 1.00 95.81 207 ARG A O 1
ATOM 1528 N N . SER A 1 208 ? -3.641 -2.056 -15.140 1.00 96.06 208 SER A N 1
ATOM 1529 C C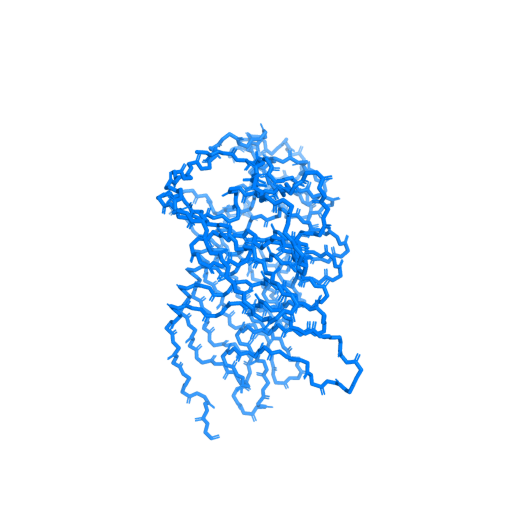A . SER A 1 208 ? -3.604 -3.305 -14.380 1.00 96.06 208 SER A CA 1
ATOM 1530 C C . SER A 1 208 ? -4.825 -4.142 -14.718 1.00 96.06 208 SER A C 1
ATOM 1532 O O . SER A 1 208 ? -5.908 -3.581 -14.809 1.00 96.06 208 SER A O 1
ATOM 1534 N N . GLY A 1 209 ? -4.677 -5.451 -14.878 1.00 93.94 209 GLY A N 1
ATOM 1535 C CA . GLY A 1 209 ? -5.754 -6.330 -15.327 1.00 93.94 209 GLY A CA 1
ATOM 1536 C C . GLY A 1 209 ? -5.892 -6.414 -16.846 1.00 93.94 209 GLY A C 1
ATOM 1537 O O . GLY A 1 209 ? -5.325 -5.629 -17.606 1.00 93.94 209 GLY A O 1
ATOM 1538 N N . THR A 1 210 ? -6.639 -7.422 -17.289 1.00 91.56 210 THR A N 1
ATOM 1539 C CA . THR A 1 210 ? -6.961 -7.699 -18.695 1.00 91.56 210 THR A CA 1
ATOM 1540 C C . THR A 1 210 ? -8.385 -8.254 -18.796 1.00 91.56 210 THR A C 1
ATOM 1542 O O . THR A 1 210 ? -9.024 -8.542 -17.784 1.00 91.56 210 THR A O 1
ATOM 1545 N N . ALA A 1 211 ? -8.870 -8.499 -20.012 1.00 90.56 211 ALA A N 1
ATOM 1546 C CA . ALA A 1 211 ? -10.150 -9.172 -20.226 1.00 90.56 211 ALA A CA 1
ATOM 1547 C C . ALA A 1 211 ? -10.232 -10.579 -19.593 1.00 90.56 211 ALA A C 1
ATOM 1549 O O . ALA A 1 211 ? -11.309 -11.020 -19.208 1.00 90.56 211 ALA A O 1
ATOM 1550 N N . GLN A 1 212 ? -9.111 -11.305 -19.502 1.00 89.94 212 GLN A N 1
ATOM 1551 C CA . GLN A 1 212 ? -9.071 -12.684 -18.991 1.00 89.94 212 GLN A CA 1
ATOM 1552 C C . GLN A 1 212 ? -8.619 -12.776 -17.533 1.00 89.94 212 GLN A C 1
ATOM 1554 O O . GLN A 1 212 ? -8.922 -13.752 -16.849 1.00 89.94 212 GLN A O 1
ATOM 1559 N N . ILE A 1 213 ? -7.860 -11.786 -17.069 1.00 88.19 213 ILE A N 1
ATOM 1560 C CA . ILE A 1 213 ? -7.326 -11.721 -15.713 1.00 88.19 213 ILE A CA 1
ATOM 1561 C C . ILE A 1 213 ? -7.962 -10.510 -15.047 1.00 88.19 213 ILE A C 1
ATOM 1563 O O . ILE A 1 213 ? -7.648 -9.375 -15.405 1.00 88.19 213 ILE A O 1
ATOM 1567 N N . TYR A 1 214 ? -8.824 -10.773 -14.066 1.00 87.62 214 TYR A N 1
ATOM 1568 C CA . TYR A 1 214 ? -9.533 -9.786 -13.250 1.00 87.62 214 TYR A CA 1
ATOM 1569 C C . TYR A 1 214 ? -8.550 -9.108 -12.289 1.00 87.62 214 TYR A C 1
ATOM 1571 O O . TYR A 1 214 ? -8.551 -9.331 -11.083 1.00 87.62 214 TYR A O 1
ATOM 1579 N N . GLY A 1 215 ? -7.614 -8.365 -12.866 1.00 90.94 215 GLY A N 1
ATOM 1580 C CA . GLY A 1 215 ? -6.620 -7.591 -12.153 1.00 90.94 215 GLY A CA 1
ATOM 1581 C C . GLY A 1 215 ? -7.196 -6.284 -11.630 1.00 90.94 215 GLY A C 1
ATOM 1582 O O . GLY A 1 215 ? -8.180 -5.769 -12.154 1.00 90.94 215 GLY A O 1
ATOM 1583 N N . HIS A 1 216 ? -6.548 -5.737 -10.611 1.00 95.69 216 HIS A N 1
ATOM 1584 C CA . HIS A 1 216 ? -6.966 -4.520 -9.925 1.00 95.69 216 HIS A CA 1
ATOM 1585 C C . HIS A 1 216 ? -5.789 -3.557 -9.815 1.00 95.69 216 HIS A C 1
ATOM 1587 O O . HIS A 1 216 ? -4.628 -3.980 -9.840 1.00 95.69 216 HIS A O 1
ATOM 1593 N N . ALA A 1 217 ? -6.058 -2.266 -9.626 1.00 98.12 217 ALA A N 1
ATOM 1594 C CA . ALA A 1 217 ? -4.990 -1.361 -9.207 1.00 98.12 217 ALA A CA 1
ATOM 1595 C C . ALA A 1 217 ? -4.557 -1.708 -7.773 1.00 98.12 217 ALA A C 1
ATOM 1597 O O . ALA A 1 217 ? -3.368 -1.887 -7.509 1.00 98.12 217 ALA A O 1
ATOM 1598 N N . VAL A 1 218 ? -5.521 -1.875 -6.866 1.00 98.62 218 VAL A N 1
ATOM 1599 C CA . VAL A 1 218 ? -5.281 -2.308 -5.486 1.00 98.62 218 VAL A CA 1
ATOM 1600 C C . VAL A 1 218 ? -6.251 -3.424 -5.113 1.00 98.62 218 VAL A C 1
ATOM 1602 O O . VAL A 1 218 ? -7.466 -3.239 -5.150 1.00 98.62 218 VAL A O 1
ATOM 1605 N N . ARG A 1 219 ? -5.708 -4.575 -4.713 1.00 97.94 219 ARG A N 1
ATOM 1606 C CA . ARG A 1 219 ? -6.460 -5.696 -4.136 1.00 97.94 219 ARG A CA 1
ATOM 1607 C C . ARG A 1 219 ? -6.149 -5.825 -2.649 1.00 97.94 219 ARG A C 1
ATOM 1609 O O . ARG A 1 219 ? -4.976 -5.890 -2.286 1.00 97.94 219 ARG A O 1
ATOM 1616 N N . ILE A 1 220 ? -7.186 -5.933 -1.820 1.00 98.25 220 ILE A N 1
ATOM 1617 C CA . ILE A 1 220 ? -7.072 -6.171 -0.379 1.00 98.25 220 ILE A CA 1
ATOM 1618 C C . ILE A 1 220 ? -7.997 -7.320 0.038 1.00 98.25 220 ILE A C 1
ATOM 1620 O O . ILE A 1 220 ? -9.216 -7.173 0.011 1.00 98.25 220 ILE A O 1
ATOM 1624 N N . THR A 1 221 ? -7.434 -8.460 0.448 1.00 97.38 221 THR A N 1
ATOM 1625 C CA . THR A 1 221 ? -8.219 -9.615 0.939 1.00 97.38 221 THR A CA 1
ATOM 1626 C C . THR A 1 221 ? -7.546 -10.283 2.125 1.00 97.38 221 THR A C 1
ATOM 1628 O O . THR A 1 221 ? -6.350 -10.553 2.057 1.00 97.38 221 THR A O 1
ATOM 1631 N N . ARG A 1 222 ? -8.278 -10.584 3.205 1.00 97.06 222 ARG A N 1
ATOM 1632 C CA . ARG A 1 222 ? -7.716 -11.128 4.465 1.00 97.06 222 ARG A CA 1
ATOM 1633 C C . ARG A 1 222 ? -6.536 -10.297 4.981 1.00 97.06 222 ARG A C 1
ATOM 1635 O O . ARG A 1 222 ? -5.533 -10.810 5.477 1.00 97.06 222 ARG A O 1
ATOM 1642 N N . ALA A 1 223 ? -6.668 -8.990 4.805 1.00 97.62 223 ALA A N 1
ATOM 1643 C CA . ALA A 1 223 ? -5.682 -7.968 5.095 1.00 97.62 223 ALA A CA 1
ATOM 1644 C C . ALA A 1 223 ? -6.425 -6.747 5.646 1.00 97.62 223 ALA A C 1
ATOM 1646 O O . ALA A 1 223 ? -7.495 -6.378 5.160 1.00 97.62 223 ALA A O 1
ATOM 1647 N N . SER A 1 224 ? -5.895 -6.165 6.712 1.00 96.25 224 SER A N 1
ATOM 1648 C CA . SER A 1 224 ? -6.573 -5.114 7.480 1.00 96.25 224 SER A CA 1
ATOM 1649 C C . SER A 1 224 ? -5.652 -3.938 7.748 1.00 96.25 224 SER A C 1
ATOM 1651 O O . SER A 1 224 ? -4.433 -4.098 7.733 1.00 96.25 224 SER A O 1
ATOM 1653 N N . ASP A 1 225 ? -6.245 -2.782 8.030 1.00 95.06 225 ASP A N 1
ATOM 1654 C CA . ASP A 1 225 ? -5.526 -1.581 8.466 1.00 95.06 225 ASP A CA 1
ATOM 1655 C C . ASP A 1 225 ? -4.567 -1.008 7.403 1.00 95.06 225 ASP A C 1
ATOM 1657 O O . ASP A 1 225 ? -3.622 -0.287 7.724 1.00 95.06 225 ASP A O 1
ATOM 1661 N N . ASN A 1 226 ? -4.803 -1.310 6.122 1.00 97.75 226 ASN A N 1
ATOM 1662 C CA . ASN A 1 226 ? -4.031 -0.763 5.007 1.00 97.75 226 ASN A CA 1
ATOM 1663 C C . ASN A 1 226 ? -4.605 0.570 4.508 1.00 97.75 226 ASN A C 1
ATOM 1665 O O . ASN A 1 226 ? -5.800 0.845 4.641 1.00 97.75 226 ASN A O 1
ATOM 1669 N N . LEU A 1 227 ? -3.755 1.387 3.887 1.00 97.44 227 LEU A N 1
ATOM 1670 C CA . LEU A 1 227 ? -4.110 2.696 3.345 1.00 97.44 227 LEU A CA 1
ATOM 1671 C C . LEU A 1 227 ? -3.748 2.796 1.858 1.00 97.44 227 LEU A C 1
ATOM 1673 O O . LEU A 1 227 ? -2.591 2.621 1.480 1.00 97.44 227 LEU A O 1
ATOM 1677 N N . ALA A 1 228 ? -4.729 3.154 1.036 1.00 98.19 228 ALA A N 1
ATOM 1678 C CA . ALA A 1 228 ? -4.533 3.672 -0.311 1.00 98.19 228 ALA A CA 1
ATOM 1679 C C . ALA A 1 228 ? -4.933 5.155 -0.321 1.00 98.19 228 ALA A C 1
ATOM 1681 O O . ALA A 1 228 ? -6.119 5.470 -0.206 1.00 98.19 228 ALA A O 1
ATOM 1682 N N . GLU A 1 229 ? -3.960 6.060 -0.434 1.00 97.06 229 GLU A N 1
ATOM 1683 C CA . GLU A 1 229 ? -4.173 7.508 -0.288 1.00 97.06 229 GLU A CA 1
ATOM 1684 C C . GLU A 1 229 ? -3.581 8.332 -1.434 1.00 97.06 229 GLU A C 1
ATOM 1686 O O . GLU A 1 229 ? -2.451 8.095 -1.847 1.00 97.06 229 GLU A O 1
ATOM 1691 N N . GLY A 1 230 ? -4.301 9.332 -1.946 1.00 97.38 230 GLY A N 1
ATOM 1692 C CA . GLY A 1 230 ? -3.710 10.306 -2.879 1.00 97.38 230 GLY A CA 1
ATOM 1693 C C . GLY A 1 230 ? -3.234 9.714 -4.215 1.00 97.38 230 GLY A C 1
ATOM 1694 O O . GLY A 1 230 ? -2.458 10.337 -4.940 1.00 97.38 230 GLY A O 1
ATOM 1695 N N . ASN A 1 231 ? -3.661 8.497 -4.559 1.00 98.75 231 ASN A N 1
ATOM 1696 C CA . ASN A 1 231 ? -3.238 7.825 -5.782 1.00 98.75 231 ASN A CA 1
ATOM 1697 C C . ASN A 1 231 ? -4.100 8.236 -6.974 1.00 98.75 231 ASN A C 1
ATOM 1699 O O . ASN A 1 231 ? -5.276 8.577 -6.846 1.00 98.75 231 ASN A O 1
ATOM 1703 N N . GLN A 1 232 ? -3.526 8.113 -8.165 1.00 98.69 232 GLN A N 1
ATOM 1704 C CA . GLN A 1 232 ? -4.257 8.144 -9.424 1.00 98.69 232 GLN A CA 1
ATOM 1705 C C . GLN A 1 232 ? -4.347 6.720 -9.966 1.00 98.69 232 GLN A C 1
ATOM 1707 O O . GLN A 1 232 ? -3.321 6.111 -10.250 1.00 98.69 232 GLN A O 1
ATOM 1712 N N . MET A 1 233 ? -5.561 6.194 -10.106 1.00 98.50 233 MET A N 1
ATOM 1713 C CA . MET A 1 233 ? -5.816 4.844 -10.614 1.00 98.50 233 MET A CA 1
ATOM 1714 C C . MET A 1 233 ? -6.622 4.959 -11.903 1.00 98.50 233 MET A C 1
ATOM 1716 O O . MET A 1 233 ? -7.766 5.417 -11.871 1.00 98.50 233 MET A O 1
ATOM 1720 N N . ILE A 1 234 ? -5.997 4.646 -13.038 1.00 97.44 234 ILE A N 1
ATOM 1721 C CA . ILE A 1 234 ? -6.541 4.977 -14.359 1.00 97.44 234 ILE A CA 1
ATOM 1722 C C . ILE A 1 234 ? -6.472 3.788 -15.308 1.00 97.44 234 ILE A C 1
ATOM 1724 O O . ILE A 1 234 ? -5.412 3.187 -15.463 1.00 97.44 234 ILE A O 1
ATOM 1728 N N . ASP A 1 235 ? -7.566 3.536 -16.023 1.00 96.25 235 ASP A N 1
ATOM 1729 C CA . ASP A 1 235 ? -7.661 2.506 -17.059 1.00 96.25 235 ASP A CA 1
ATOM 1730 C C . ASP A 1 235 ? -7.326 1.119 -16.486 1.00 96.25 235 ASP A C 1
ATOM 1732 O O . ASP A 1 235 ? -6.325 0.498 -16.851 1.00 96.25 235 ASP A O 1
ATOM 1736 N N . ILE A 1 236 ? -8.120 0.675 -15.512 1.00 96.69 236 ILE A N 1
ATOM 1737 C CA . ILE A 1 236 ? -7.920 -0.588 -14.797 1.00 96.69 236 ILE A CA 1
ATOM 1738 C C . ILE A 1 236 ? -8.879 -1.641 -15.333 1.00 96.69 236 ILE A C 1
ATOM 1740 O O . ILE A 1 236 ? -10.084 -1.416 -15.362 1.00 96.69 236 ILE A O 1
ATOM 1744 N N . GLY A 1 237 ? -8.345 -2.798 -15.705 1.00 95.00 237 GLY A N 1
ATOM 1745 C CA . GLY A 1 237 ? -9.096 -3.917 -16.242 1.00 95.00 237 GLY A CA 1
ATOM 1746 C C . GLY A 1 237 ? -9.460 -3.732 -17.712 1.00 95.00 237 GLY A C 1
ATOM 1747 O O . GLY A 1 237 ? -8.714 -3.121 -18.480 1.00 95.00 237 GLY A O 1
ATOM 1748 N N . ASP A 1 238 ? -10.603 -4.286 -18.106 1.00 94.19 238 ASP A N 1
ATOM 1749 C CA . ASP A 1 238 ? -11.143 -4.194 -19.461 1.00 94.19 238 ASP A CA 1
ATOM 1750 C C . ASP A 1 238 ? -12.655 -3.925 -19.417 1.00 94.19 238 ASP A C 1
ATOM 1752 O O . ASP A 1 238 ? -13.430 -4.709 -18.870 1.00 94.19 238 ASP A O 1
ATOM 1756 N N . GLU A 1 239 ? -13.066 -2.807 -20.019 1.00 93.06 239 GLU A N 1
ATOM 1757 C CA . GLU A 1 239 ? -14.466 -2.374 -20.136 1.00 93.06 239 GLU A CA 1
ATOM 1758 C C . GLU A 1 239 ? -15.359 -3.433 -20.791 1.00 93.06 239 GLU A C 1
ATOM 1760 O O . GLU A 1 239 ? -16.453 -3.729 -20.320 1.00 93.06 239 GLU A O 1
ATOM 1765 N N . ARG A 1 240 ? -14.910 -4.018 -21.905 1.00 92.06 240 ARG A N 1
ATOM 1766 C CA . ARG A 1 240 ? -15.756 -4.899 -22.722 1.00 92.06 240 ARG A CA 1
ATOM 1767 C C . ARG A 1 240 ? -15.944 -6.255 -22.071 1.00 92.06 240 ARG A C 1
ATOM 1769 O O . ARG A 1 240 ? -16.967 -6.901 -22.287 1.00 92.06 240 ARG A O 1
ATOM 1776 N N . ALA A 1 241 ? -14.937 -6.701 -21.332 1.00 92.06 241 ALA A N 1
ATOM 1777 C CA . ALA A 1 241 ? -14.989 -7.933 -20.569 1.00 92.06 241 ALA A CA 1
ATOM 1778 C C . ALA A 1 241 ? -15.674 -7.765 -19.210 1.00 92.06 241 ALA A C 1
ATOM 1780 O O . ALA A 1 241 ? -15.892 -8.772 -18.536 1.00 92.06 241 ALA A O 1
ATOM 1781 N N . ASN A 1 242 ? -16.011 -6.530 -18.817 1.00 91.50 242 ASN A N 1
ATOM 1782 C CA . ASN A 1 242 ? -16.514 -6.213 -17.488 1.00 91.50 242 ASN A CA 1
ATOM 1783 C C . ASN A 1 242 ? -15.589 -6.791 -16.400 1.00 91.50 242 ASN A C 1
ATOM 1785 O O . ASN A 1 242 ? -16.028 -7.523 -15.509 1.00 91.50 242 ASN A O 1
ATOM 1789 N N . SER A 1 243 ? -14.280 -6.557 -16.542 1.00 92.12 243 SER A N 1
ATOM 1790 C CA . SER A 1 243 ? -13.257 -7.139 -15.673 1.00 92.12 243 SER A CA 1
ATOM 1791 C C . SER A 1 243 ? -12.382 -6.065 -15.045 1.00 92.12 243 SER A C 1
ATOM 1793 O O . SER A 1 243 ? -12.002 -5.096 -15.694 1.00 92.12 243 SER A O 1
ATOM 1795 N N . GLY A 1 244 ? -12.014 -6.286 -13.785 1.00 91.75 244 GLY A N 1
ATOM 1796 C CA . GLY A 1 244 ? -11.031 -5.491 -13.061 1.00 91.75 244 GLY A CA 1
ATOM 1797 C C . GLY A 1 244 ? -11.590 -4.230 -1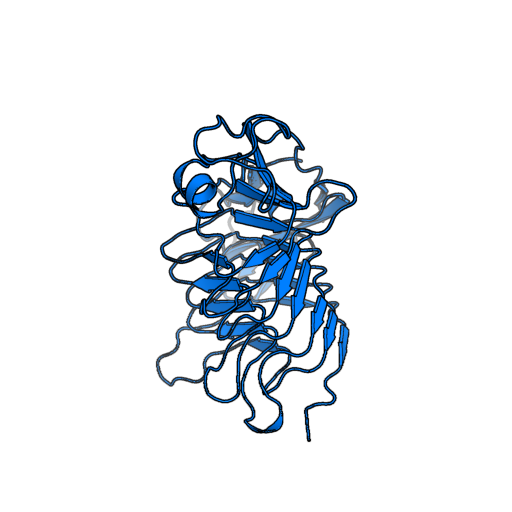2.408 1.00 91.75 244 GLY A C 1
ATOM 1798 O O . GLY A 1 244 ? -12.140 -3.342 -13.060 1.00 91.75 244 GLY A O 1
ATOM 1799 N N . ASP A 1 245 ? -11.388 -4.149 -11.097 1.00 94.50 245 ASP A N 1
ATOM 1800 C CA . ASP A 1 245 ? -11.752 -2.981 -10.291 1.00 94.50 245 ASP A CA 1
ATOM 1801 C C . ASP A 1 245 ? -10.543 -2.100 -10.013 1.00 94.50 245 ASP A C 1
ATOM 1803 O O . ASP A 1 245 ? -9.435 -2.609 -9.841 1.00 94.50 245 ASP A O 1
ATOM 1807 N N . SER A 1 246 ? -10.726 -0.785 -9.874 1.00 97.31 246 SER A N 1
ATOM 1808 C CA . SER A 1 246 ? -9.595 0.044 -9.424 1.00 97.31 246 SER A CA 1
ATOM 1809 C C . SER A 1 246 ? -9.173 -0.334 -8.000 1.00 97.31 246 SER A C 1
ATOM 1811 O O . SER A 1 246 ? -7.987 -0.551 -7.750 1.00 97.31 246 SER A O 1
ATOM 1813 N N . VAL A 1 247 ? -10.135 -0.493 -7.089 1.00 98.25 247 VAL A N 1
ATOM 1814 C CA . VAL A 1 247 ? -9.900 -0.996 -5.732 1.00 98.25 247 VAL A CA 1
ATOM 1815 C C . VAL A 1 247 ? -10.909 -2.084 -5.389 1.00 98.25 247 VAL A C 1
ATOM 1817 O O . VAL A 1 247 ? -12.114 -1.855 -5.482 1.00 98.25 247 VAL A O 1
ATOM 1820 N N . TRP A 1 248 ? -10.415 -3.230 -4.927 1.00 97.44 248 TRP A N 1
ATOM 1821 C CA . TRP A 1 248 ? -11.246 -4.318 -4.418 1.00 97.44 248 TRP A CA 1
ATOM 1822 C C . TRP A 1 248 ? -10.846 -4.697 -2.992 1.00 97.44 248 TRP A C 1
ATOM 1824 O O . TRP A 1 248 ? -9.681 -5.005 -2.732 1.00 97.44 248 TRP A O 1
ATOM 1834 N N . ILE A 1 249 ? -11.811 -4.650 -2.071 1.00 97.75 249 ILE A N 1
ATOM 1835 C CA . ILE A 1 249 ? -11.657 -4.997 -0.654 1.00 97.75 249 ILE A CA 1
ATOM 1836 C C . ILE A 1 249 ? -12.670 -6.089 -0.317 1.00 97.75 249 ILE A C 1
ATOM 1838 O O . ILE A 1 249 ? -13.870 -5.824 -0.302 1.00 97.75 249 ILE A O 1
ATOM 1842 N N . ALA A 1 250 ? -12.203 -7.299 -0.026 1.00 96.88 250 ALA A N 1
ATOM 1843 C CA . ALA A 1 250 ? -13.070 -8.462 0.167 1.00 96.88 250 ALA A CA 1
ATOM 1844 C C . ALA A 1 250 ? -12.526 -9.442 1.216 1.00 96.88 250 ALA A C 1
ATOM 1846 O O . ALA A 1 250 ? -11.435 -9.242 1.749 1.00 96.88 250 ALA A O 1
ATOM 1847 N N . ASP A 1 251 ? -13.293 -10.498 1.501 1.00 96.12 251 ASP A N 1
ATOM 1848 C CA . ASP A 1 251 ? -12.859 -11.685 2.252 1.00 96.12 251 ASP A CA 1
ATOM 1849 C C . ASP A 1 251 ? -12.128 -11.344 3.567 1.00 96.12 251 ASP A C 1
ATOM 1851 O O . ASP A 1 251 ? -10.902 -11.391 3.664 1.00 96.12 251 ASP A O 1
ATOM 1855 N N . GLY A 1 252 ? -12.860 -10.891 4.587 1.00 95.38 252 GLY A N 1
ATOM 1856 C CA . GLY A 1 252 ? -12.286 -10.608 5.911 1.00 95.38 252 GLY A CA 1
ATOM 1857 C C . GLY A 1 252 ? -11.414 -9.349 5.995 1.00 95.38 252 GLY A C 1
ATOM 1858 O O . GLY A 1 252 ? -10.855 -9.047 7.054 1.00 95.38 252 GLY A O 1
ATOM 1859 N N . ALA A 1 253 ? -11.256 -8.601 4.900 1.00 96.94 253 ALA A N 1
ATOM 1860 C CA . ALA A 1 253 ? -10.482 -7.368 4.897 1.00 96.94 253 ALA A CA 1
ATOM 1861 C C . ALA A 1 253 ? -11.208 -6.256 5.667 1.00 96.94 253 ALA A C 1
ATOM 1863 O O . ALA A 1 253 ? -12.293 -5.822 5.283 1.00 96.94 253 ALA A O 1
ATOM 1864 N N . SER A 1 254 ? -10.611 -5.770 6.755 1.00 95.06 254 SER A N 1
ATOM 1865 C CA . SER A 1 254 ? -11.263 -4.833 7.675 1.00 95.06 254 SER A CA 1
ATOM 1866 C C . SER A 1 254 ? -10.430 -3.580 7.928 1.00 95.06 254 SER A C 1
ATOM 1868 O O . SER A 1 254 ? -9.204 -3.617 7.889 1.00 95.06 254 SER A O 1
ATOM 1870 N N . ARG A 1 255 ? -11.091 -2.454 8.223 1.00 94.25 255 ARG A N 1
ATOM 1871 C CA . ARG A 1 255 ? -10.438 -1.176 8.596 1.00 94.25 255 ARG A CA 1
ATOM 1872 C C . ARG A 1 255 ? -9.412 -0.649 7.584 1.00 94.25 255 ARG A C 1
ATOM 1874 O O . ARG A 1 255 ? -8.532 0.139 7.919 1.00 94.25 255 ARG A O 1
ATOM 1881 N N . ASN A 1 256 ? -9.529 -1.054 6.325 1.00 97.31 256 ASN A N 1
ATOM 1882 C CA . ASN A 1 256 ? -8.736 -0.482 5.249 1.00 97.31 256 ASN A CA 1
ATOM 1883 C C . ASN A 1 256 ? -9.332 0.861 4.827 1.00 97.31 256 ASN A C 1
ATOM 1885 O O . ASN A 1 256 ? -10.542 1.086 4.918 1.00 97.31 256 ASN A O 1
ATOM 1889 N N . ARG A 1 257 ? -8.475 1.763 4.364 1.00 97.00 257 ARG A N 1
ATOM 1890 C CA . ARG A 1 257 ? -8.835 3.144 4.051 1.00 97.00 257 ARG A CA 1
ATOM 1891 C C . ARG A 1 257 ? -8.462 3.460 2.607 1.00 97.00 257 ARG A C 1
ATOM 1893 O O . ARG A 1 257 ? -7.319 3.272 2.203 1.00 97.00 257 ARG A O 1
ATOM 1900 N N . VAL A 1 258 ? -9.433 3.940 1.839 1.00 98.12 258 VAL A N 1
ATOM 1901 C CA . VAL A 1 258 ? -9.277 4.410 0.458 1.00 98.12 258 VAL A CA 1
ATOM 1902 C C . VAL A 1 258 ? -9.628 5.890 0.465 1.00 98.12 258 VAL A C 1
ATOM 1904 O O . VAL A 1 258 ? -10.810 6.245 0.466 1.00 98.12 258 VAL A O 1
ATOM 1907 N N . LEU A 1 259 ? -8.611 6.744 0.564 1.00 96.56 259 LEU A N 1
ATOM 1908 C CA . LEU A 1 259 ? -8.763 8.169 0.865 1.00 96.56 259 LEU A CA 1
ATOM 1909 C C . LEU A 1 259 ? -8.178 9.047 -0.241 1.00 96.56 259 LEU A C 1
ATOM 1911 O O . LEU A 1 259 ? -7.096 8.770 -0.745 1.00 96.56 259 LEU A O 1
ATOM 1915 N N . ASP A 1 260 ? -8.874 10.117 -0.614 1.00 97.25 260 ASP A N 1
ATOM 1916 C CA . ASP A 1 260 ? -8.304 11.200 -1.437 1.00 97.25 260 ASP A CA 1
ATOM 1917 C C . ASP A 1 260 ? -7.701 10.746 -2.785 1.00 97.25 260 ASP A C 1
ATOM 1919 O O . ASP A 1 260 ? -6.848 11.412 -3.373 1.00 97.25 260 ASP A O 1
ATOM 1923 N N . ASN A 1 261 ? -8.137 9.598 -3.311 1.00 98.69 261 ASN A N 1
ATOM 1924 C CA . ASN A 1 261 ? -7.647 9.071 -4.578 1.00 98.69 261 ASN A CA 1
ATOM 1925 C C . ASN A 1 261 ? -8.474 9.617 -5.747 1.00 98.69 261 ASN A C 1
ATOM 1927 O O . ASN A 1 261 ? -9.654 9.947 -5.619 1.00 98.69 261 ASN A O 1
ATOM 1931 N N . ARG A 1 262 ? -7.883 9.619 -6.940 1.00 98.69 262 ARG A N 1
ATOM 1932 C CA . ARG A 1 262 ? -8.585 9.848 -8.203 1.00 98.69 262 ARG A CA 1
ATOM 1933 C C . ARG A 1 262 ? -8.669 8.544 -8.986 1.00 98.69 262 ARG A C 1
ATOM 1935 O O . ARG A 1 262 ? -7.656 8.060 -9.482 1.00 98.69 262 ARG A O 1
ATOM 1942 N N . LEU A 1 263 ? -9.876 8.008 -9.132 1.00 98.50 263 LEU A N 1
ATOM 1943 C CA . LEU A 1 263 ? -10.128 6.764 -9.855 1.00 98.50 263 LEU A CA 1
ATOM 1944 C C . LEU A 1 263 ? -10.880 7.084 -11.142 1.00 98.50 263 LEU A C 1
ATOM 1946 O O . LEU A 1 263 ? -11.901 7.779 -11.137 1.00 98.50 263 LEU A O 1
ATOM 1950 N N . THR A 1 264 ? -10.360 6.617 -12.267 1.00 97.19 264 THR A N 1
ATOM 1951 C CA . THR A 1 264 ? -10.956 6.851 -13.580 1.00 97.19 264 THR A CA 1
ATOM 1952 C C . THR A 1 264 ? -10.895 5.579 -14.403 1.00 97.19 264 THR A C 1
ATOM 1954 O O . THR A 1 264 ? -9.839 4.965 -14.471 1.00 97.19 264 THR A O 1
ATOM 1957 N N . ASN A 1 265 ? -12.001 5.229 -15.063 1.00 95.19 265 ASN A N 1
ATOM 1958 C CA . ASN A 1 265 ? -12.069 4.095 -15.991 1.00 95.19 265 ASN A CA 1
ATOM 1959 C C . ASN A 1 265 ? -11.674 2.748 -15.346 1.00 95.19 265 ASN A C 1
ATOM 1961 O O . ASN A 1 265 ? -10.544 2.284 -15.483 1.00 95.19 265 ASN A O 1
ATOM 1965 N N . GLY A 1 266 ? -12.617 2.140 -14.625 1.00 94.69 266 GLY A N 1
ATOM 1966 C CA . GLY A 1 266 ? -12.505 0.767 -14.119 1.00 94.69 266 GLY A CA 1
ATOM 1967 C C . GLY A 1 266 ? -13.383 -0.154 -14.959 1.00 94.69 266 GLY A C 1
ATOM 1968 O O . GLY A 1 266 ? -14.513 0.227 -15.273 1.00 94.69 266 GLY A O 1
ATOM 1969 N N . GLY A 1 267 ? -12.851 -1.307 -15.362 1.00 93.31 267 GLY A N 1
ATOM 1970 C CA . GLY A 1 267 ? -13.485 -2.215 -16.316 1.00 93.31 267 GLY A CA 1
ATOM 1971 C C . GLY A 1 267 ? -14.723 -2.903 -15.757 1.00 93.31 267 GLY A C 1
ATOM 1972 O O . GLY A 1 267 ? -15.683 -3.083 -16.493 1.00 93.31 267 GLY A O 1
ATOM 1973 N N . HIS A 1 268 ? -14.730 -3.205 -14.459 1.00 92.31 268 HIS A N 1
ATOM 1974 C CA . HIS A 1 268 ? -15.908 -3.662 -13.722 1.00 92.31 268 HIS A CA 1
ATOM 1975 C C . HIS A 1 268 ? -16.446 -2.542 -12.815 1.00 92.31 268 HIS A C 1
ATOM 1977 O O . HIS A 1 268 ? -17.415 -1.863 -13.155 1.00 92.31 268 HIS A O 1
ATOM 1983 N N . SER A 1 269 ? -15.775 -2.272 -11.692 1.00 93.38 269 SER A N 1
ATOM 1984 C CA . SER A 1 269 ? -16.103 -1.182 -10.767 1.00 93.38 269 SER A CA 1
ATOM 1985 C C . SER A 1 269 ? -14.909 -0.253 -10.523 1.00 93.38 269 SER A C 1
ATOM 1987 O O . SER A 1 269 ? -13.750 -0.578 -10.765 1.00 93.38 269 SER A O 1
ATOM 1989 N N . LEU A 1 270 ? -15.156 0.956 -10.010 1.00 96.00 270 LEU A N 1
ATOM 1990 C CA . LEU A 1 270 ? -14.053 1.776 -9.486 1.00 96.00 270 LEU A CA 1
ATOM 1991 C C . LEU A 1 270 ? -13.645 1.285 -8.096 1.00 96.00 270 LEU A C 1
ATOM 1993 O O . LEU A 1 270 ? -12.470 1.044 -7.849 1.00 96.00 270 LEU A O 1
ATOM 1997 N N . ILE A 1 271 ? -14.610 1.116 -7.194 1.00 97.19 271 ILE A N 1
ATOM 1998 C CA . ILE A 1 271 ? -14.372 0.614 -5.841 1.00 97.19 271 ILE A CA 1
ATOM 1999 C C . ILE A 1 271 ? -15.432 -0.430 -5.527 1.00 97.19 271 ILE A C 1
ATOM 2001 O O . ILE A 1 271 ? -16.622 -0.135 -5.629 1.00 97.19 271 ILE A O 1
ATOM 2005 N N . GLN A 1 272 ? -14.993 -1.602 -5.086 1.00 95.31 272 GLN A N 1
ATOM 2006 C CA . GLN A 1 272 ? -15.851 -2.644 -4.542 1.00 95.31 272 GLN A CA 1
ATOM 2007 C C . GLN A 1 272 ? -15.390 -2.993 -3.122 1.00 95.31 272 GLN A C 1
ATOM 2009 O O . GLN A 1 272 ? -14.211 -3.254 -2.879 1.00 95.31 272 GLN A O 1
ATOM 2014 N N . VAL A 1 273 ? -16.337 -2.961 -2.180 1.00 95.62 273 VAL A N 1
ATOM 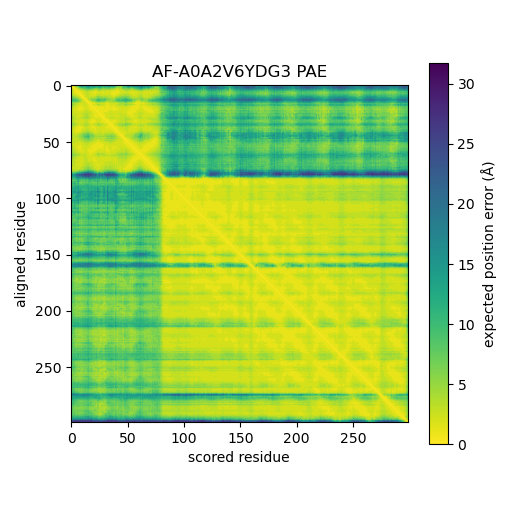2015 C CA . VAL A 1 273 ? -16.144 -3.351 -0.778 1.00 95.62 273 VAL A CA 1
ATOM 2016 C C . VAL A 1 273 ? -17.167 -4.429 -0.455 1.00 95.62 273 VAL A C 1
ATOM 2018 O O . VAL A 1 273 ? -18.367 -4.165 -0.481 1.00 95.62 273 VAL A O 1
ATOM 2021 N N . GLY A 1 274 ? -16.682 -5.624 -0.153 1.00 90.25 274 GLY A N 1
ATOM 2022 C CA . GLY A 1 274 ? -17.497 -6.819 0.011 1.00 90.25 274 GLY A CA 1
ATOM 2023 C C . GLY A 1 274 ? -17.032 -7.935 -0.916 1.00 90.25 274 GLY A C 1
ATOM 2024 O O . GLY A 1 274 ? -16.494 -7.690 -1.998 1.00 90.25 274 GLY A O 1
ATOM 2025 N N . GLY A 1 275 ? -17.208 -9.159 -0.433 1.00 79.56 275 GLY A N 1
ATOM 2026 C CA . GLY A 1 275 ? -16.942 -10.373 -1.185 1.00 79.56 275 GLY A CA 1
ATOM 2027 C C . GLY A 1 275 ? -18.051 -10.722 -2.174 1.00 79.56 275 GLY A C 1
ATOM 2028 O O . GLY A 1 275 ? -19.192 -10.288 -2.011 1.00 79.56 275 GLY A O 1
ATOM 2029 N N . ASP A 1 276 ? -17.702 -11.536 -3.169 1.00 77.56 276 ASP A N 1
ATOM 2030 C CA . ASP A 1 276 ? -18.631 -12.057 -4.183 1.00 77.56 276 ASP A CA 1
ATOM 2031 C C . ASP A 1 276 ? -18.905 -13.556 -3.995 1.00 77.56 276 ASP A C 1
ATOM 2033 O O . ASP A 1 276 ? -19.651 -14.156 -4.774 1.00 77.56 276 ASP A O 1
ATOM 2037 N N . GLN A 1 277 ? -18.289 -14.183 -2.985 1.00 85.31 277 GLN A N 1
ATOM 2038 C CA . GLN A 1 277 ? -18.446 -15.605 -2.699 1.00 85.31 277 GLN A CA 1
ATOM 2039 C C . GLN A 1 277 ? -19.302 -15.841 -1.445 1.00 85.31 277 GLN A C 1
ATOM 2041 O O . GLN A 1 277 ? -19.225 -15.069 -0.490 1.00 85.31 277 GLN A O 1
ATOM 2046 N N . PRO A 1 278 ? -20.099 -16.930 -1.403 1.00 84.81 278 PRO A N 1
ATOM 2047 C CA . PRO A 1 278 ? -20.981 -17.232 -0.268 1.00 84.81 278 PRO A CA 1
ATOM 2048 C C . PRO A 1 278 ? -20.265 -17.407 1.077 1.00 84.81 278 PRO A C 1
ATOM 2050 O O . PRO A 1 278 ? -20.882 -17.198 2.117 1.00 84.81 278 PRO A O 1
ATOM 2053 N N . ASP A 1 279 ? -18.992 -17.803 1.039 1.00 90.50 279 ASP A N 1
ATOM 2054 C CA . ASP A 1 279 ? -18.179 -18.120 2.216 1.00 90.50 279 ASP A CA 1
ATOM 2055 C C . ASP A 1 279 ? -17.162 -17.011 2.553 1.00 90.50 279 ASP A C 1
ATOM 2057 O O . ASP A 1 279 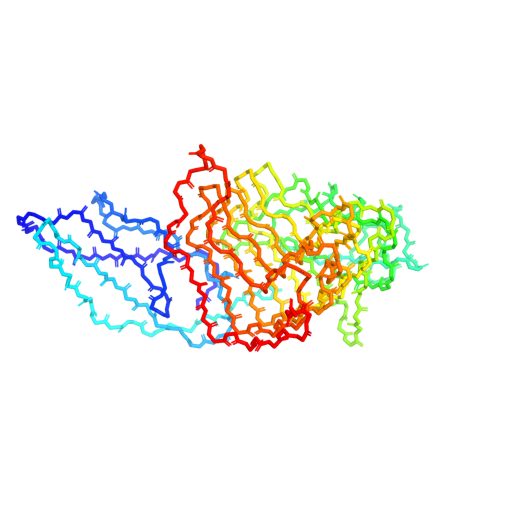? -16.307 -17.211 3.418 1.00 90.50 279 ASP A O 1
ATOM 2061 N N . ASP A 1 280 ? -17.226 -15.855 1.874 1.00 91.75 280 ASP A N 1
ATOM 2062 C CA . ASP A 1 280 ? -16.329 -14.731 2.156 1.00 91.75 280 ASP A CA 1
ATOM 2063 C C . ASP A 1 280 ? -16.564 -14.204 3.579 1.00 91.75 280 ASP A C 1
ATOM 2065 O O . ASP A 1 280 ? -17.697 -13.964 4.005 1.00 91.75 280 ASP A O 1
ATOM 2069 N N . ALA A 1 281 ? -15.475 -13.999 4.325 1.00 94.06 281 ALA A N 1
ATOM 2070 C CA . ALA A 1 281 ? -15.554 -13.464 5.679 1.00 94.06 281 ALA A CA 1
ATOM 2071 C C . ALA A 1 281 ? -15.976 -11.983 5.698 1.00 94.06 281 ALA A C 1
ATOM 2073 O O . ALA A 1 281 ? -15.745 -11.235 4.744 1.00 94.06 281 ALA A O 1
ATOM 2074 N N . ASP A 1 282 ? -16.530 -11.542 6.830 1.00 92.81 282 ASP A N 1
ATOM 2075 C CA . ASP A 1 282 ? -17.047 -10.185 7.021 1.00 92.81 282 ASP A CA 1
ATOM 2076 C C . ASP A 1 282 ? -16.011 -9.085 6.718 1.00 92.81 282 ASP A C 1
ATOM 2078 O O . ASP A 1 282 ? -14.888 -9.073 7.226 1.00 92.81 282 ASP A O 1
ATOM 2082 N N . VAL A 1 283 ? -16.433 -8.100 5.924 1.00 95.00 283 VAL A N 1
ATOM 2083 C CA . VAL A 1 283 ? -15.626 -6.954 5.480 1.00 95.00 283 VAL A CA 1
ATOM 2084 C C . VAL A 1 283 ? -16.105 -5.708 6.226 1.00 95.00 283 VAL A C 1
ATOM 2086 O O . VAL A 1 283 ? -17.055 -5.047 5.806 1.00 95.00 283 VAL A O 1
ATOM 2089 N N . ILE A 1 284 ? -15.481 -5.385 7.364 1.00 92.00 284 ILE A N 1
ATOM 2090 C CA . ILE A 1 284 ? -16.026 -4.398 8.317 1.00 92.00 284 ILE A CA 1
ATOM 2091 C C . ILE A 1 284 ? -15.100 -3.211 8.586 1.00 92.00 284 ILE A C 1
ATOM 2093 O O . ILE A 1 284 ? -13.875 -3.305 8.575 1.00 92.00 284 ILE A O 1
ATOM 2097 N N . GLY A 1 285 ? -15.702 -2.052 8.863 1.00 89.62 285 GLY A N 1
ATOM 2098 C CA . GLY A 1 285 ? -14.979 -0.850 9.292 1.00 89.62 285 GLY A CA 1
ATOM 2099 C C . GLY A 1 285 ? -14.073 -0.221 8.230 1.00 89.62 285 GLY A C 1
ATOM 2100 O O . GLY A 1 285 ? -13.291 0.662 8.567 1.00 89.62 285 GLY A O 1
ATOM 2101 N N . ASN A 1 286 ? -14.157 -0.664 6.972 1.00 95.62 286 ASN A N 1
ATOM 2102 C CA . ASN A 1 286 ? -13.437 -0.043 5.864 1.00 95.62 286 ASN A CA 1
ATOM 2103 C C . ASN A 1 286 ? -14.005 1.349 5.564 1.00 95.62 286 ASN A C 1
ATOM 2105 O O . ASN A 1 286 ? -15.201 1.601 5.724 1.00 95.62 286 ASN A O 1
ATOM 2109 N N . VAL A 1 287 ? -13.140 2.244 5.104 1.00 96.00 287 VAL A N 1
ATOM 2110 C CA . VAL A 1 287 ? -13.471 3.644 4.843 1.00 96.00 287 VAL A CA 1
ATOM 2111 C C . VAL A 1 287 ? -13.158 3.976 3.396 1.00 96.00 287 VAL A C 1
ATOM 2113 O O . VAL A 1 287 ? -12.041 3.771 2.926 1.00 96.00 287 VAL A O 1
ATOM 2116 N N . VAL A 1 288 ? -14.135 4.571 2.721 1.00 96.88 288 VAL A N 1
ATOM 2117 C CA . VAL A 1 288 ? -13.974 5.177 1.400 1.00 96.88 288 VAL A CA 1
ATOM 2118 C C . VAL A 1 288 ? -14.399 6.633 1.526 1.00 96.88 288 VAL A C 1
ATOM 2120 O O . VAL A 1 288 ? -15.581 6.911 1.720 1.00 96.88 288 VAL A O 1
ATOM 2123 N N . ALA A 1 289 ? -13.451 7.565 1.452 1.00 95.19 289 ALA A N 1
ATOM 2124 C CA . ALA A 1 289 ? -13.734 8.982 1.671 1.00 95.19 289 ALA A CA 1
ATOM 2125 C C . ALA A 1 289 ? -12.909 9.885 0.751 1.00 95.19 289 ALA A C 1
ATOM 2127 O O . ALA A 1 289 ? -11.789 9.554 0.376 1.00 95.19 289 ALA A O 1
ATOM 2128 N N . ASN A 1 290 ? -13.490 11.027 0.375 1.00 96.19 290 ASN A N 1
ATOM 2129 C CA . ASN A 1 290 ? -12.848 12.092 -0.409 1.00 96.19 290 ASN A CA 1
ATOM 2130 C C . ASN A 1 290 ? -12.237 11.671 -1.761 1.00 96.19 290 ASN A C 1
ATOM 2132 O O . ASN A 1 290 ? -11.452 12.407 -2.352 1.00 96.19 290 ASN A O 1
ATOM 2136 N N . ASN A 1 291 ? -12.621 10.512 -2.297 1.00 98.06 291 ASN A N 1
ATOM 2137 C CA . ASN A 1 291 ? -12.153 10.076 -3.608 1.00 98.06 291 ASN A CA 1
ATOM 2138 C C . ASN A 1 291 ? -12.898 10.806 -4.733 1.00 98.06 291 ASN A C 1
ATOM 2140 O O . ASN A 1 291 ? -14.110 11.020 -4.671 1.00 98.06 291 ASN A O 1
ATOM 2144 N N . VAL A 1 292 ? -12.183 11.110 -5.813 1.00 98.25 292 VAL A N 1
ATOM 2145 C CA . VAL A 1 292 ? -12.755 11.621 -7.060 1.00 98.25 292 VAL A CA 1
ATOM 2146 C C . VAL A 1 292 ? -12.946 10.458 -8.025 1.00 98.25 292 VAL A C 1
ATOM 2148 O O . VAL A 1 292 ? -11.975 9.906 -8.543 1.00 98.25 292 VAL A O 1
ATOM 2151 N N . LEU A 1 293 ? -14.203 10.099 -8.278 1.00 97.69 293 LEU A N 1
ATOM 2152 C CA . LEU A 1 293 ? -14.584 8.936 -9.079 1.00 97.69 293 LEU A CA 1
ATOM 2153 C C . LEU A 1 293 ? -15.177 9.374 -10.423 1.00 97.69 293 LEU A C 1
ATOM 2155 O O . LEU A 1 293 ? -16.086 10.200 -10.467 1.00 97.69 293 LEU A O 1
ATOM 2159 N N . SER A 1 294 ? -14.678 8.817 -11.525 1.00 96.00 294 SER A N 1
ATOM 2160 C CA . SER A 1 294 ? -15.204 9.080 -12.869 1.00 96.00 294 SER A CA 1
ATOM 2161 C C . SER A 1 294 ? -15.092 7.835 -13.743 1.00 96.00 294 SER A C 1
ATOM 2163 O O . SER A 1 294 ? -14.035 7.592 -14.320 1.00 96.00 294 SER A O 1
ATOM 2165 N N . ASN A 1 295 ? -16.170 7.064 -13.900 1.00 92.88 295 ASN A N 1
ATOM 2166 C CA . ASN A 1 295 ? -16.158 5.903 -14.791 1.00 92.88 295 ASN A CA 1
ATOM 2167 C C . ASN A 1 295 ? -16.873 6.210 -16.108 1.00 92.88 295 ASN A C 1
ATOM 2169 O O . ASN A 1 295 ? -18.075 6.457 -16.101 1.00 92.88 295 ASN A O 1
ATOM 2173 N N . ARG A 1 296 ? -16.145 6.198 -17.229 1.00 89.12 296 ARG A N 1
ATOM 2174 C CA . ARG A 1 296 ? -16.754 6.261 -18.569 1.00 89.12 296 ARG A CA 1
ATOM 2175 C C . ARG A 1 296 ? -16.930 4.886 -19.209 1.00 89.12 296 ARG A C 1
ATOM 2177 O O . ARG A 1 296 ? -17.558 4.819 -20.254 1.00 89.12 296 ARG A O 1
ATOM 2184 N N . TRP A 1 297 ? -16.383 3.844 -18.583 1.00 84.75 297 TRP A N 1
ATOM 2185 C CA . TRP A 1 297 ? -16.482 2.456 -19.033 1.00 84.75 297 TRP A CA 1
ATOM 2186 C C . TRP A 1 297 ? -17.747 1.747 -18.537 1.00 84.75 297 TRP A C 1
ATOM 2188 O O . TRP A 1 297 ? -18.074 0.658 -18.984 1.00 84.75 297 TRP A O 1
ATOM 2198 N N . ALA A 1 298 ? -18.504 2.378 -17.637 1.00 61.06 298 ALA A N 1
ATOM 2199 C CA . ALA A 1 298 ? -19.833 1.904 -17.285 1.00 61.06 298 ALA A CA 1
ATOM 2200 C C . ALA A 1 298 ? -20.800 2.228 -18.440 1.00 61.06 298 ALA A C 1
ATOM 2202 O O . ALA A 1 298 ? -21.269 3.365 -18.548 1.00 61.06 298 ALA A O 1
ATOM 2203 N N . THR A 1 299 ? -21.069 1.247 -19.307 1.00 52.44 299 THR A N 1
ATOM 2204 C CA . THR A 1 299 ? -22.177 1.275 -20.280 1.00 52.44 299 THR A CA 1
ATOM 2205 C C . THR A 1 299 ? -23.159 0.150 -20.021 1.00 52.44 299 THR A C 1
ATOM 2207 O O . THR A 1 299 ? -22.708 -0.940 -19.611 1.00 52.44 299 THR A O 1
#

Solvent-accessible surface area (backbone atoms only — not comparable to full-atom values): 14174 Å² total; per-residue (Å²): 80,52,18,58,40,80,48,74,59,92,72,78,96,53,94,53,62,61,31,37,36,46,23,51,74,83,39,59,67,62,75,71,37,70,52,88,80,38,66,47,80,44,37,38,65,78,49,72,72,42,81,44,39,36,37,42,32,45,33,31,76,87,69,51,72,51,70,54,76,75,43,80,43,52,30,54,57,72,89,78,40,76,45,61,34,24,29,22,47,82,82,31,41,72,89,43,86,14,67,39,84,92,33,8,15,30,45,48,66,59,47,19,73,64,53,48,61,10,20,30,38,34,30,38,48,62,36,70,51,43,41,52,50,55,79,49,41,28,38,49,62,33,37,25,33,41,32,32,37,89,100,53,67,16,31,37,29,6,60,88,27,51,45,27,27,51,27,48,81,45,35,19,19,39,36,44,34,42,34,34,34,32,46,8,44,20,22,35,30,35,30,22,53,49,13,27,47,28,35,40,29,56,23,42,34,31,37,7,15,26,64,87,35,74,6,15,34,34,37,29,33,41,18,32,42,27,36,42,33,51,26,39,33,37,48,13,23,20,47,92,57,53,14,12,24,30,30,38,34,17,34,41,19,23,34,31,36,43,32,50,25,39,38,34,31,16,10,52,35,54,71,45,81,52,54,94,52,98,82,45,43,70,56,45,75,56,44,78,44,77,55,49,79,50,65,80,42,74,124